Protein AF-A0A0B2XDM5-F1 (afdb_monomer)

Mean predicted aligned error: 20.86 Å

Nearest PDB structures (foldseek):
  6gaw-assembly1_BY  TM=1.652E-01  e=6.116E+00  Sus scrofa
  5x11-assembly3_D  TM=1.568E-01  e=9.645E+00  Bacillus spizizenii str. W23

Foldseek 3Di:
DDDPDPFDWDWDDDPPDDIDTDGPVRVVVVVCVCPDPQNDDDDDPDDDDDPDHHPCVVCDDPDDPVVVVVVVVVVVVVCCCDNPPNDDDDDDDDDDDDPDDPDVVVVVVVVVVVVVVVVVVVCVVVVLCVPQVDDPPDPDPPVSVQWDDDPPPRDIDGPDDPDDVVNVVVVVVVVVPDDD

Solvent-accessible surface area (backbone atoms only — not comparable to full-atom values): 11802 Å² total; per-residue (Å²): 136,81,78,79,77,81,75,55,64,52,70,55,83,55,94,94,54,82,71,51,72,45,40,56,67,56,51,52,50,48,49,55,51,55,68,26,76,39,58,42,77,82,92,70,90,74,97,74,83,81,84,60,77,33,54,62,51,75,62,48,76,101,55,66,59,69,62,50,51,50,53,49,54,51,49,55,51,46,44,60,67,72,32,99,82,36,75,81,77,89,71,93,79,89,74,93,69,80,90,70,83,84,64,68,76,67,54,50,61,62,50,50,53,54,51,52,53,52,51,51,52,51,50,53,51,54,51,49,45,74,75,64,76,65,80,86,84,63,96,46,76,63,64,64,70,55,43,53,77,47,88,88,73,84,50,79,44,56,82,86,63,96,63,55,71,70,60,57,53,57,50,53,65,62,58,75,74,70,86,129

Sequence (180 aa):
MKSPARVQLNTSKVQGTPALAISLSDLSALQVYLESDSIASEWVSGNWVNKKSGLSAALSGNVDVGKRFEMMALSMTSYLRSGPNSIPAAGTSFSSQPFVSARWPYLIGPGIIQSAALLFTMMAIAGNRKSRNVPLWKSSALAVLACHYDSQSGKIQAIGMTVDMKEMENTAEKSLAQLE

pLDDT: mean 70.66, std 15.76, range [36.09, 94.38]

Organism: Metarhizium robertsii (strain ARSEF 23 / ATCC MYA-3075) (NCBI:txid655844)

Secondary structure (DSSP, 8-state):
--PPP---EEEE--TTSPPEEEEHHHHHHHHHHHTSTTT-----SS-----S-SHHHHT-SS--HHHHHHHHHHHHHHHHHHSTT-------------S----GGGGHHHHHHHHHHHHHHHHHHHHHHHHH---TTS--HHHHHHEEE-TTTS-EEETT----HHHHHHHHHHHTT---

Radius of gyration: 47.77 Å; Cα contacts (8 Å, |Δi|>4): 74; chains: 1; bounding box: 104×39×117 Å

Structure (mmCIF, N/CA/C/O backbone):
data_AF-A0A0B2XDM5-F1
#
_entry.id   AF-A0A0B2XDM5-F1
#
loop_
_atom_site.group_PDB
_atom_site.id
_atom_site.type_symbol
_atom_site.label_atom_id
_atom_site.label_alt_id
_atom_site.label_comp_id
_atom_site.label_asym_id
_atom_site.label_entity_id
_atom_site.label_seq_id
_atom_site.pdbx_PDB_ins_code
_atom_site.Cartn_x
_atom_site.Cartn_y
_atom_site.Cartn_z
_atom_site.occupancy
_atom_site.B_iso_or_equiv
_atom_site.auth_seq_id
_atom_site.auth_comp_id
_atom_site.auth_asym_id
_atom_site.auth_atom_id
_atom_site.pdbx_PDB_model_num
ATOM 1 N N . MET A 1 1 ? -16.135 24.889 -32.952 1.00 36.94 1 MET A N 1
ATOM 2 C CA . MET A 1 1 ? -16.579 23.490 -32.763 1.00 36.94 1 MET A CA 1
ATOM 3 C C . MET A 1 1 ? -15.526 22.596 -33.419 1.00 36.94 1 MET A C 1
ATOM 5 O O . MET A 1 1 ? -15.441 22.570 -34.638 1.00 36.94 1 MET A O 1
ATOM 9 N N . LYS A 1 2 ? -14.592 22.033 -32.638 1.00 41.88 2 LYS A N 1
ATOM 10 C CA . LYS A 1 2 ? -13.413 21.310 -33.154 1.00 41.88 2 LYS A CA 1
ATOM 11 C C . LYS A 1 2 ? -13.836 19.868 -33.449 1.00 41.88 2 LYS A C 1
ATOM 13 O O . LYS A 1 2 ? -14.255 19.173 -32.530 1.00 41.88 2 LYS A O 1
ATOM 18 N N . SER A 1 3 ? -13.798 19.467 -34.720 1.00 36.09 3 SER A N 1
ATOM 19 C CA . SER A 1 3 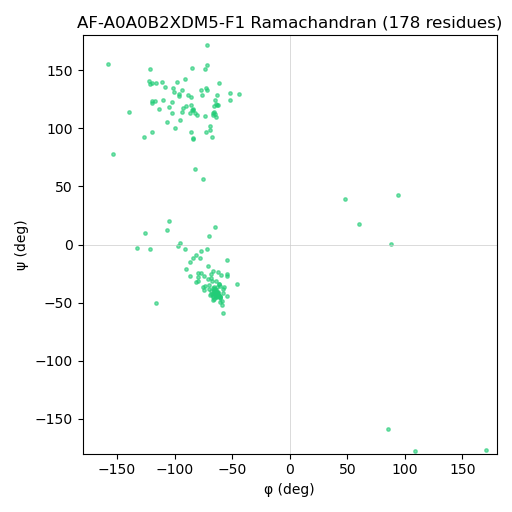? -14.106 18.097 -35.156 1.00 36.09 3 SER A CA 1
ATOM 20 C C . SER A 1 3 ? -13.274 17.091 -34.343 1.00 36.09 3 SER A C 1
ATOM 22 O O . SER A 1 3 ? -12.066 17.322 -34.204 1.00 36.09 3 SER A O 1
ATOM 24 N N . PRO A 1 4 ? -13.861 16.025 -33.763 1.00 47.97 4 PRO A N 1
ATOM 25 C CA . PRO A 1 4 ? -13.084 15.034 -33.035 1.00 47.97 4 PRO A CA 1
ATOM 26 C C . PRO A 1 4 ? -12.126 14.362 -34.019 1.00 47.97 4 PRO A C 1
ATOM 28 O O . PRO A 1 4 ? -12.547 13.790 -35.026 1.00 47.97 4 PRO A O 1
ATOM 31 N N . ALA A 1 5 ? -10.825 14.484 -33.747 1.00 54.34 5 ALA A N 1
ATOM 32 C CA . ALA A 1 5 ? -9.790 13.820 -34.521 1.00 54.34 5 ALA A CA 1
ATOM 33 C C . ALA A 1 5 ? -10.140 12.332 -34.617 1.00 54.34 5 ALA A C 1
ATOM 35 O O . ALA A 1 5 ? -10.392 11.672 -33.609 1.00 54.34 5 ALA A O 1
ATOM 36 N N . ARG A 1 6 ? -10.224 11.827 -35.847 1.00 54.12 6 ARG A N 1
ATOM 37 C CA . ARG A 1 6 ? -10.587 10.445 -36.146 1.00 54.12 6 ARG A CA 1
ATOM 38 C C . ARG A 1 6 ? -9.448 9.554 -35.642 1.00 54.12 6 ARG A C 1
ATOM 40 O O . ARG A 1 6 ? -8.456 9.373 -36.342 1.00 54.12 6 ARG A O 1
ATOM 47 N N . VAL A 1 7 ? -9.550 9.076 -34.402 1.00 60.47 7 VAL A N 1
ATOM 48 C CA . VAL A 1 7 ? -8.546 8.196 -33.796 1.00 60.47 7 VAL A CA 1
ATOM 49 C C . VAL A 1 7 ? -8.536 6.900 -34.600 1.00 60.47 7 VAL A C 1
ATOM 51 O O . VAL A 1 7 ? -9.507 6.145 -34.586 1.00 60.47 7 VAL A O 1
ATOM 54 N N . GLN A 1 8 ? -7.467 6.668 -35.360 1.00 61.53 8 GLN A N 1
ATOM 55 C CA . GLN A 1 8 ? -7.260 5.393 -36.035 1.00 61.53 8 GLN A CA 1
ATOM 56 C C . GLN A 1 8 ? -6.866 4.368 -34.971 1.00 61.53 8 GLN A C 1
ATOM 58 O O . GLN A 1 8 ? -5.803 4.474 -34.358 1.00 61.53 8 GLN A O 1
ATOM 63 N N . LEU A 1 9 ? -7.774 3.429 -34.711 1.00 66.75 9 LEU A N 1
ATOM 64 C CA . LEU A 1 9 ? -7.611 2.369 -33.725 1.00 66.75 9 LEU A CA 1
ATOM 65 C C . LEU A 1 9 ? -7.116 1.108 -34.430 1.00 66.75 9 LEU A C 1
ATOM 67 O O . LEU A 1 9 ? -7.738 0.653 -35.389 1.00 66.75 9 LEU A O 1
ATOM 71 N N . ASN A 1 10 ? -6.027 0.530 -33.934 1.00 62.56 10 ASN A N 1
ATOM 72 C CA . ASN A 1 10 ? -5.643 -0.833 -34.269 1.00 62.56 10 ASN A CA 1
ATOM 73 C C . ASN A 1 10 ? -6.299 -1.775 -33.250 1.00 62.56 10 ASN A C 1
ATOM 75 O O . ASN A 1 10 ? -6.069 -1.631 -32.048 1.00 62.56 10 ASN A O 1
ATOM 79 N N . THR A 1 11 ? -7.152 -2.689 -33.720 1.00 66.75 11 THR A N 1
ATOM 80 C CA . THR A 1 11 ? -7.906 -3.613 -32.861 1.00 66.75 11 THR A CA 1
ATOM 81 C C . THR A 1 11 ? -7.574 -5.056 -33.191 1.00 66.75 11 THR A C 1
ATOM 83 O O . THR A 1 11 ? -7.811 -5.491 -34.318 1.00 66.75 11 THR A O 1
ATOM 86 N N . SER A 1 12 ? -7.122 -5.828 -32.205 1.00 68.00 12 SER A N 1
ATOM 87 C CA . SER A 1 12 ? -7.051 -7.285 -32.322 1.00 68.00 12 SER A CA 1
ATOM 88 C C . SER A 1 12 ? -8.239 -7.921 -31.595 1.00 68.00 12 SER A C 1
ATOM 90 O O . SER A 1 12 ? -8.571 -7.568 -30.461 1.00 68.00 12 SER A O 1
ATOM 92 N N . LYS A 1 13 ? -8.928 -8.846 -32.272 1.00 65.94 13 LYS A N 1
ATOM 93 C CA . LYS A 1 13 ? -9.985 -9.668 -31.673 1.00 65.94 13 LYS A CA 1
ATOM 94 C C . LYS A 1 13 ? -9.527 -11.115 -31.652 1.00 65.94 13 LYS A C 1
ATOM 96 O O . LYS A 1 13 ? -9.346 -11.719 -32.704 1.00 65.94 13 LYS A O 1
ATOM 101 N N . VAL A 1 14 ? -9.386 -11.661 -30.452 1.00 74.25 14 VAL A N 1
ATOM 102 C CA . VAL A 1 14 ? -9.197 -13.092 -30.216 1.00 74.25 14 VAL A CA 1
ATOM 103 C C . VAL A 1 14 ? -10.410 -13.581 -29.424 1.00 74.25 14 VAL A C 1
ATOM 105 O O . VAL A 1 14 ? -10.927 -12.873 -28.561 1.00 74.25 14 VAL A O 1
ATOM 108 N N . GLN A 1 15 ? -10.932 -14.759 -29.768 1.00 65.31 15 GLN A N 1
ATOM 109 C CA . GLN A 1 15 ? -12.084 -15.330 -29.067 1.00 65.31 15 GLN A CA 1
ATOM 110 C C . GLN A 1 15 ? -11.715 -15.600 -27.601 1.00 65.31 15 GLN A C 1
ATOM 112 O O . GLN A 1 15 ? -10.702 -16.234 -27.322 1.00 65.31 15 GLN A O 1
ATOM 117 N N . GLY A 1 16 ? -12.534 -15.106 -26.668 1.00 68.75 16 GLY A N 1
ATOM 118 C CA . GLY A 1 16 ? -12.337 -15.305 -25.227 1.00 68.75 16 GLY A CA 1
ATOM 119 C C . GLY A 1 16 ? -11.453 -14.271 -24.517 1.00 68.75 16 GLY A C 1
ATOM 120 O O . GLY A 1 16 ? -11.285 -14.382 -23.306 1.00 68.75 16 GLY A O 1
ATOM 121 N N . THR A 1 17 ? -10.926 -13.251 -25.207 1.00 66.50 17 THR A N 1
ATOM 122 C CA . THR A 1 17 ? -10.166 -12.156 -24.576 1.00 66.50 17 THR A CA 1
ATOM 123 C C . THR A 1 17 ? -10.801 -10.786 -24.844 1.00 66.50 17 THR A C 1
ATOM 125 O O . THR A 1 17 ? -11.470 -10.595 -25.865 1.00 66.50 17 THR A O 1
ATOM 128 N N . PRO A 1 18 ? -10.642 -9.812 -23.926 1.00 65.94 18 PRO A N 1
ATOM 129 C CA . PRO A 1 18 ? -11.097 -8.448 -24.167 1.00 65.94 18 PRO A CA 1
ATOM 130 C C . PRO A 1 18 ? -10.373 -7.850 -25.379 1.00 65.94 18 PRO A C 1
ATOM 132 O O . PRO A 1 18 ? -9.169 -8.038 -25.555 1.00 65.94 18 PRO A O 1
ATOM 135 N N . ALA A 1 19 ? -11.118 -7.125 -26.218 1.00 66.19 19 ALA A N 1
ATOM 136 C CA . ALA A 1 19 ? -10.560 -6.472 -27.395 1.00 66.19 19 ALA A CA 1
ATOM 137 C C . ALA A 1 19 ? -9.547 -5.401 -26.969 1.00 66.19 19 ALA A C 1
ATOM 139 O O . ALA A 1 19 ? -9.893 -4.452 -26.265 1.00 66.19 19 ALA A O 1
ATOM 140 N N . LEU A 1 20 ? -8.303 -5.552 -27.418 1.00 68.62 20 LEU A N 1
ATOM 141 C CA . LEU A 1 20 ? -7.258 -4.552 -27.241 1.00 68.62 20 LEU A CA 1
ATOM 142 C C . LEU A 1 20 ? -7.359 -3.549 -28.389 1.00 68.62 20 LEU A C 1
ATOM 144 O O . LEU A 1 20 ? -7.260 -3.929 -29.557 1.00 68.62 20 LEU A O 1
ATOM 148 N N . ALA A 1 21 ? -7.577 -2.281 -28.048 1.00 72.88 21 ALA A N 1
ATOM 149 C CA . ALA A 1 21 ? -7.592 -1.169 -28.988 1.00 72.88 21 ALA A CA 1
ATOM 150 C C . ALA A 1 21 ? -6.491 -0.180 -28.597 1.00 72.88 21 ALA A C 1
ATOM 152 O O . ALA A 1 21 ? -6.494 0.331 -27.479 1.00 72.88 21 ALA A O 1
ATOM 153 N N . ILE A 1 22 ? -5.561 0.088 -29.510 1.00 81.00 22 ILE A N 1
ATOM 154 C CA . ILE A 1 22 ? -4.515 1.101 -29.332 1.00 81.00 22 ILE A CA 1
ATOM 155 C C . ILE A 1 22 ? -4.620 2.130 -30.453 1.00 81.00 22 ILE A C 1
ATOM 157 O O . ILE A 1 22 ? -4.879 1.773 -31.607 1.00 81.00 22 ILE A O 1
ATOM 161 N N . SER A 1 23 ? -4.463 3.413 -30.129 1.00 85.56 23 SER A N 1
ATOM 162 C CA . SER A 1 23 ? -4.415 4.444 -31.163 1.00 85.56 23 SER A CA 1
ATOM 163 C C . SER A 1 23 ? -3.079 4.389 -31.908 1.00 85.56 23 SER A C 1
ATOM 165 O O . SER A 1 23 ? -2.056 4.015 -31.337 1.00 85.56 23 SER A O 1
ATOM 167 N N . LEU A 1 24 ? -3.053 4.788 -33.181 1.00 83.06 24 LEU A N 1
ATOM 168 C CA . LEU A 1 24 ? -1.787 4.886 -33.921 1.00 83.06 24 LEU A CA 1
ATOM 169 C C . LEU A 1 24 ? -0.810 5.891 -33.299 1.00 83.06 24 LEU A C 1
ATOM 171 O O . LEU A 1 24 ? 0.396 5.659 -33.327 1.00 83.06 24 LEU A O 1
ATOM 175 N N . SER A 1 25 ? -1.313 6.979 -32.707 1.00 83.75 25 SER A N 1
ATOM 176 C CA . SER A 1 25 ? -0.479 7.931 -31.970 1.00 83.75 25 SER A CA 1
ATOM 177 C C . SER A 1 25 ? 0.165 7.280 -30.750 1.00 83.75 25 SER A C 1
ATOM 179 O O . SER A 1 25 ? 1.371 7.419 -30.565 1.00 83.75 25 SER A O 1
ATOM 181 N N . ASP A 1 26 ? -0.594 6.503 -29.975 1.00 85.50 26 ASP A N 1
ATOM 182 C CA . ASP A 1 26 ? -0.053 5.790 -28.813 1.00 85.50 26 ASP A CA 1
ATOM 183 C C . ASP A 1 26 ? 0.930 4.703 -29.244 1.00 85.50 26 ASP A C 1
ATOM 185 O O . ASP A 1 26 ? 1.955 4.518 -28.600 1.00 85.50 26 ASP A O 1
ATOM 189 N N . LEU A 1 27 ? 0.664 4.020 -30.360 1.00 88.00 27 LEU A N 1
ATOM 190 C CA . LEU A 1 27 ? 1.572 3.021 -30.918 1.00 88.00 27 LEU A CA 1
ATOM 191 C C . LEU A 1 27 ? 2.901 3.651 -31.362 1.00 88.00 27 LEU A C 1
ATOM 193 O O . LEU A 1 27 ? 3.962 3.108 -31.068 1.00 88.00 27 LEU A O 1
ATOM 197 N N . SER A 1 28 ? 2.855 4.824 -32.000 1.00 87.62 28 SER A N 1
ATOM 198 C CA . SER A 1 28 ? 4.063 5.576 -32.361 1.00 87.62 28 SER A CA 1
ATOM 199 C C . SER A 1 28 ? 4.823 6.084 -31.130 1.00 87.62 28 SER A C 1
ATOM 201 O O . SER A 1 28 ? 6.047 5.991 -31.077 1.00 87.62 28 SER A O 1
ATOM 203 N N . ALA A 1 29 ? 4.112 6.553 -30.101 1.00 89.62 29 ALA A N 1
ATOM 204 C CA . ALA A 1 29 ? 4.719 6.989 -28.848 1.00 89.62 29 ALA A CA 1
ATOM 205 C C . ALA A 1 29 ? 5.365 5.817 -28.098 1.00 89.62 29 ALA A C 1
ATOM 207 O O . ALA A 1 29 ? 6.458 5.959 -27.553 1.00 89.62 29 ALA A O 1
ATOM 208 N N . LEU A 1 30 ? 4.719 4.648 -28.111 1.00 89.38 30 LEU A N 1
ATOM 209 C CA . LEU A 1 30 ? 5.259 3.416 -27.551 1.00 89.38 30 LEU A CA 1
ATOM 210 C C . LEU A 1 30 ? 6.543 3.008 -28.274 1.00 89.38 30 LEU A C 1
ATOM 212 O O . LEU A 1 30 ? 7.517 2.666 -27.612 1.00 89.38 30 LEU A O 1
ATOM 216 N N . GLN A 1 31 ? 6.568 3.082 -29.606 1.00 90.62 31 GLN A N 1
ATOM 217 C CA . GLN A 1 31 ? 7.775 2.802 -30.379 1.00 90.62 31 GLN A CA 1
ATOM 218 C C . GLN A 1 31 ? 8.922 3.739 -29.979 1.00 90.62 31 GLN A C 1
ATOM 220 O O . GLN A 1 31 ? 9.987 3.262 -29.600 1.00 90.62 31 GLN A O 1
ATOM 225 N N . VAL A 1 32 ? 8.685 5.056 -29.970 1.00 91.62 32 VAL A N 1
ATOM 226 C CA . VAL A 1 32 ? 9.691 6.052 -29.557 1.00 91.62 32 VAL A CA 1
ATOM 227 C C . VAL A 1 32 ? 10.180 5.799 -28.128 1.00 91.62 32 VAL A C 1
ATOM 229 O O . VAL A 1 32 ? 11.363 5.950 -27.835 1.00 91.62 32 VAL A O 1
ATOM 232 N N . TYR A 1 33 ? 9.286 5.395 -27.226 1.00 88.50 33 TYR A N 1
ATOM 233 C CA . TYR A 1 33 ? 9.649 5.062 -25.854 1.00 88.50 33 TYR A CA 1
ATOM 234 C C . TYR A 1 33 ? 10.529 3.807 -25.768 1.00 88.50 33 TYR A C 1
ATOM 236 O O . TYR A 1 33 ? 11.543 3.823 -25.069 1.00 88.50 33 TYR A O 1
ATOM 244 N N . LEU A 1 34 ? 10.180 2.739 -26.490 1.00 88.81 34 LEU A N 1
ATOM 245 C CA . LEU A 1 34 ? 10.941 1.486 -26.505 1.00 88.81 34 LEU A CA 1
ATOM 246 C C . LEU A 1 34 ? 12.317 1.639 -27.167 1.00 88.81 34 LEU A C 1
ATOM 248 O O . LEU A 1 34 ? 13.263 0.978 -26.749 1.00 88.81 34 LEU A O 1
ATOM 252 N N . GLU A 1 35 ? 12.438 2.527 -28.153 1.00 88.94 35 GLU A N 1
ATOM 253 C CA . GLU A 1 35 ? 13.707 2.867 -28.812 1.00 88.94 35 GLU A CA 1
ATOM 254 C C . GLU A 1 35 ? 14.551 3.876 -28.015 1.00 88.94 35 GLU A C 1
ATOM 256 O O . GLU A 1 35 ? 15.707 4.122 -28.353 1.00 88.94 35 GLU A O 1
ATOM 261 N N . SER A 1 36 ? 14.005 4.472 -26.953 1.00 86.25 36 SER A N 1
ATOM 262 C CA . SER A 1 36 ? 14.727 5.469 -26.163 1.00 86.25 36 SER A CA 1
ATOM 263 C C . SER A 1 36 ? 15.851 4.858 -25.321 1.00 86.25 36 SER A C 1
ATOM 265 O O . SER A 1 36 ? 15.739 3.730 -24.835 1.00 86.25 36 SER A O 1
ATOM 267 N N . ASP A 1 37 ? 16.858 5.680 -25.004 1.00 80.25 37 ASP A N 1
ATOM 268 C CA . ASP A 1 37 ? 17.957 5.369 -24.068 1.00 80.25 37 ASP A CA 1
ATOM 269 C C . ASP A 1 37 ? 17.488 4.912 -22.669 1.00 80.25 37 ASP A C 1
ATOM 271 O O . ASP A 1 37 ? 18.289 4.458 -21.851 1.00 80.25 37 ASP A O 1
ATOM 275 N N . SER A 1 38 ? 16.202 5.093 -22.341 1.00 78.81 38 SER A N 1
ATOM 276 C CA . SER A 1 38 ? 15.640 4.650 -21.066 1.00 78.81 38 SER A CA 1
ATOM 277 C C . SER A 1 38 ? 15.314 3.153 -21.041 1.00 78.81 38 SER A C 1
ATOM 279 O O . SER A 1 38 ? 15.299 2.569 -19.957 1.00 78.81 38 SER A O 1
ATOM 281 N N . ILE A 1 39 ? 15.081 2.534 -22.205 1.00 83.12 39 ILE A N 1
ATOM 282 C CA . ILE A 1 39 ? 14.739 1.112 -22.364 1.00 83.12 39 ILE A CA 1
ATOM 283 C C . ILE A 1 39 ? 15.822 0.375 -23.150 1.00 83.12 39 ILE A C 1
ATOM 285 O O . ILE A 1 39 ? 16.297 -0.666 -22.694 1.00 83.12 39 ILE A O 1
ATOM 289 N N . ALA A 1 40 ? 16.222 0.906 -24.307 1.00 82.00 40 ALA A N 1
ATOM 290 C CA . ALA A 1 40 ? 17.264 0.321 -25.133 1.00 82.00 40 ALA A CA 1
ATOM 291 C C . ALA A 1 40 ? 18.644 0.610 -24.527 1.00 82.00 40 ALA A C 1
ATOM 293 O O . ALA A 1 40 ? 18.982 1.752 -24.216 1.00 82.00 40 ALA A O 1
ATOM 294 N N . SER A 1 41 ? 19.450 -0.438 -24.357 1.00 76.44 41 SER A N 1
ATOM 295 C CA . SER A 1 41 ? 20.817 -0.336 -23.847 1.00 76.44 41 SER A CA 1
ATOM 296 C C . SER A 1 41 ? 21.816 -0.855 -24.868 1.00 76.44 41 SER A C 1
ATOM 298 O O . SER A 1 41 ? 21.602 -1.916 -25.454 1.00 76.44 41 SER A O 1
ATOM 300 N N . GLU A 1 42 ? 22.937 -0.159 -25.012 1.00 77.00 42 GLU A N 1
ATOM 301 C CA . GLU A 1 42 ? 24.062 -0.604 -25.830 1.00 77.00 42 GLU A CA 1
ATOM 302 C C . GLU A 1 42 ? 25.133 -1.277 -24.963 1.00 77.00 42 GLU A C 1
ATOM 304 O O . GLU A 1 42 ? 25.443 -0.824 -23.856 1.00 77.00 42 GLU A O 1
ATOM 309 N N . TRP A 1 43 ? 25.713 -2.363 -25.476 1.00 72.12 43 TRP A N 1
ATOM 310 C CA . TRP A 1 43 ? 26.869 -3.008 -24.861 1.00 72.12 43 TRP A CA 1
ATOM 311 C C . TRP A 1 43 ? 28.142 -2.279 -25.280 1.00 72.12 43 TRP A C 1
ATOM 313 O O . TRP A 1 43 ? 28.537 -2.323 -26.442 1.00 72.12 43 TRP A O 1
ATOM 323 N N . VAL A 1 44 ? 28.808 -1.639 -24.322 1.00 75.44 44 VAL A N 1
ATOM 324 C CA . VAL A 1 44 ? 30.070 -0.927 -24.549 1.00 75.44 44 VAL A CA 1
ATOM 325 C C . VAL A 1 44 ? 31.213 -1.707 -23.901 1.00 75.44 44 VAL A C 1
ATOM 327 O O . VAL A 1 44 ? 31.095 -2.166 -22.766 1.00 75.44 44 VAL A O 1
ATOM 330 N N . SER A 1 45 ? 32.328 -1.861 -24.618 1.00 79.56 45 SER A N 1
ATOM 331 C CA . SER A 1 45 ? 33.542 -2.485 -24.079 1.00 79.56 45 SER A CA 1
ATOM 332 C C . SER A 1 45 ? 34.299 -1.518 -23.158 1.00 79.56 45 SER A C 1
ATOM 334 O O . SER A 1 45 ? 34.546 -0.371 -23.530 1.00 79.56 45 SER A O 1
ATOM 336 N N . GLY A 1 46 ? 34.708 -1.989 -21.976 1.00 77.19 46 GLY A N 1
ATOM 337 C CA . GLY A 1 46 ? 35.501 -1.231 -20.999 1.00 77.19 46 GLY A CA 1
ATOM 338 C C . GLY A 1 46 ? 34.726 -0.812 -19.743 1.00 77.19 46 GLY A C 1
ATOM 339 O O . GLY A 1 46 ? 33.565 -1.165 -19.555 1.00 77.19 46 GLY A O 1
ATOM 340 N N . ASN A 1 47 ? 35.383 -0.070 -18.844 1.00 73.00 47 ASN A N 1
ATOM 341 C CA . ASN A 1 47 ? 34.750 0.450 -17.627 1.00 73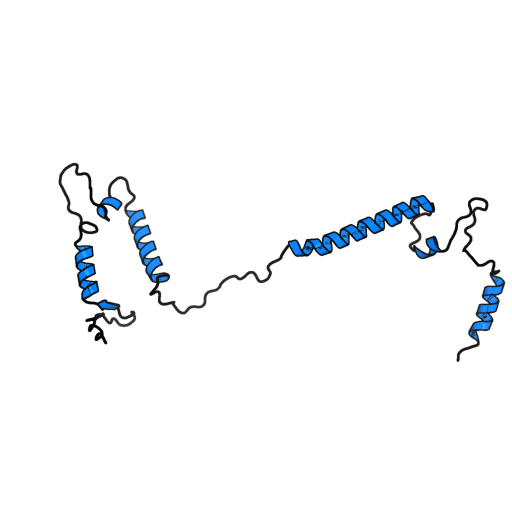.00 47 ASN A CA 1
ATOM 342 C C . ASN A 1 47 ? 34.023 1.767 -17.933 1.00 73.00 47 ASN A C 1
ATOM 344 O O . ASN A 1 47 ? 34.624 2.842 -17.887 1.00 73.00 47 ASN A O 1
ATOM 348 N N . TRP A 1 48 ? 32.740 1.674 -18.276 1.00 72.62 48 TRP A N 1
ATOM 349 C CA . TRP A 1 48 ? 31.906 2.825 -18.604 1.00 72.62 48 TRP A CA 1
ATOM 350 C C . TRP A 1 48 ? 30.862 3.083 -17.516 1.00 72.62 48 TRP A C 1
ATOM 352 O O . TRP A 1 48 ? 30.058 2.214 -17.184 1.00 72.62 48 TRP A O 1
ATOM 362 N N . VAL A 1 49 ? 30.840 4.301 -16.969 1.00 72.12 49 VAL A N 1
ATOM 363 C CA . VAL A 1 49 ? 29.825 4.705 -15.987 1.00 72.12 49 VAL A CA 1
ATOM 364 C C . VAL A 1 49 ? 28.578 5.171 -16.731 1.00 72.12 49 VAL A C 1
ATOM 366 O O . VAL A 1 49 ? 28.615 6.172 -17.451 1.00 72.12 49 VAL A O 1
ATOM 369 N N . ASN A 1 50 ? 27.460 4.465 -16.548 1.00 70.69 50 ASN A N 1
ATOM 370 C CA . ASN A 1 50 ? 26.186 4.857 -17.143 1.00 70.69 50 ASN A CA 1
ATOM 371 C C . ASN A 1 50 ? 25.699 6.183 -16.525 1.00 70.69 50 ASN A C 1
ATOM 373 O O . ASN A 1 50 ? 25.359 6.240 -15.346 1.00 70.69 50 ASN A O 1
ATOM 377 N N . LYS A 1 51 ? 25.689 7.258 -17.324 1.00 73.38 51 LYS A N 1
ATOM 378 C CA . LYS A 1 51 ? 25.206 8.594 -16.921 1.00 73.38 51 LYS A CA 1
ATOM 379 C C . LYS A 1 51 ? 23.719 8.815 -17.221 1.00 73.38 51 LYS A C 1
ATOM 381 O O . LYS A 1 51 ? 23.195 9.886 -16.921 1.00 73.38 51 LYS A O 1
ATOM 386 N N . LYS A 1 52 ? 23.056 7.855 -17.866 1.00 70.69 52 LYS A N 1
ATOM 387 C CA . LYS A 1 52 ? 21.651 7.944 -18.267 1.00 70.69 52 LYS A CA 1
ATOM 388 C C . LYS A 1 52 ? 20.768 7.384 -17.156 1.00 70.69 52 LYS A C 1
ATOM 390 O O . LYS A 1 52 ? 21.114 6.406 -16.500 1.00 70.69 52 LYS A O 1
ATOM 395 N N . SER A 1 53 ? 19.618 8.010 -16.945 1.00 70.94 53 SER A N 1
ATOM 396 C CA . SER A 1 53 ? 18.552 7.477 -16.102 1.00 70.94 53 SER A CA 1
ATOM 397 C C . SER A 1 53 ? 17.672 6.550 -16.945 1.00 70.94 53 SER A C 1
ATOM 399 O O . SER A 1 53 ? 17.211 6.931 -18.017 1.00 70.94 53 SER A O 1
ATOM 401 N N . GLY A 1 54 ? 17.453 5.316 -16.490 1.00 77.75 54 GLY A N 1
ATOM 402 C CA . GLY A 1 54 ? 16.690 4.329 -17.257 1.00 77.75 54 GLY A CA 1
ATOM 403 C C . GLY A 1 54 ? 16.755 2.922 -16.675 1.00 77.75 54 GLY A C 1
ATOM 404 O O . GLY A 1 54 ? 17.377 2.694 -15.634 1.00 77.75 54 GLY A O 1
ATOM 405 N N . LEU A 1 55 ? 16.131 1.970 -17.370 1.00 79.31 55 LEU A N 1
ATOM 406 C CA . LEU A 1 55 ? 16.120 0.550 -17.029 1.00 79.31 55 LEU A CA 1
ATOM 407 C C . LEU A 1 55 ? 17.544 0.008 -16.873 1.00 79.31 55 LEU A C 1
ATOM 409 O O . LEU A 1 55 ? 17.844 -0.649 -15.882 1.00 79.31 55 LEU A O 1
ATOM 413 N N . SER A 1 56 ? 18.452 0.364 -17.783 1.00 76.50 56 SER A N 1
ATOM 414 C CA . SER A 1 56 ? 19.856 -0.056 -17.717 1.00 76.50 56 SER A CA 1
ATOM 415 C C . SER A 1 56 ? 20.571 0.429 -16.452 1.00 76.50 56 SER A C 1
ATOM 417 O O . SER A 1 56 ? 21.403 -0.285 -15.908 1.00 76.50 56 SER A O 1
ATOM 419 N N . ALA A 1 57 ? 20.254 1.632 -15.961 1.00 77.12 57 ALA A N 1
ATOM 420 C CA . ALA A 1 57 ? 20.821 2.155 -14.718 1.00 77.12 57 ALA A CA 1
ATOM 421 C C . ALA A 1 57 ? 20.200 1.483 -13.486 1.00 77.12 57 ALA A C 1
ATOM 423 O O . ALA A 1 57 ? 20.905 1.196 -12.524 1.00 77.12 57 ALA A O 1
ATOM 424 N N . ALA A 1 58 ? 18.900 1.176 -13.535 1.00 78.69 58 ALA A N 1
ATOM 425 C CA . ALA A 1 58 ? 18.199 0.451 -12.475 1.00 78.69 58 ALA A CA 1
ATOM 426 C C . ALA A 1 58 ? 18.647 -1.018 -12.342 1.00 78.69 58 ALA A C 1
ATOM 428 O O . ALA A 1 58 ? 18.515 -1.603 -11.266 1.00 78.69 58 ALA A O 1
ATOM 429 N N . LEU A 1 59 ? 19.164 -1.600 -13.428 1.00 78.19 59 LEU A N 1
ATOM 430 C CA . LEU A 1 59 ? 19.702 -2.961 -13.492 1.00 78.19 59 LEU A CA 1
ATOM 431 C C . LEU A 1 59 ? 21.235 -3.022 -13.344 1.00 78.19 59 LEU A C 1
ATOM 433 O O . LEU A 1 59 ? 21.799 -4.112 -13.356 1.00 78.19 59 LEU A O 1
ATOM 437 N N . SER A 1 60 ? 21.914 -1.878 -13.211 1.00 74.88 60 SER A N 1
ATOM 438 C CA . SER A 1 60 ? 23.374 -1.811 -13.092 1.00 74.88 60 SER A CA 1
ATOM 439 C C . SER A 1 60 ? 23.853 -2.008 -11.647 1.00 74.88 60 SER A C 1
ATOM 441 O O . SER A 1 60 ? 23.167 -1.652 -10.687 1.00 74.88 60 SER A O 1
ATOM 443 N N . GLY A 1 61 ? 25.073 -2.527 -11.490 1.00 76.50 61 GLY A N 1
ATOM 444 C CA . GLY A 1 61 ? 25.733 -2.730 -10.198 1.00 76.50 61 GLY A CA 1
ATOM 445 C C . GLY A 1 61 ? 25.360 -4.046 -9.510 1.00 76.50 61 GLY A C 1
ATOM 446 O O . GLY A 1 61 ? 24.926 -5.002 -10.146 1.00 76.50 61 GLY A O 1
ATOM 447 N N . ASN A 1 62 ? 25.557 -4.112 -8.191 1.00 80.19 62 ASN A N 1
ATOM 448 C CA . ASN A 1 62 ? 25.246 -5.297 -7.386 1.00 80.19 62 ASN A CA 1
ATOM 449 C C . ASN A 1 62 ? 23.754 -5.341 -7.016 1.00 80.19 62 ASN A C 1
ATOM 451 O O . ASN A 1 62 ? 23.382 -5.175 -5.852 1.00 80.19 62 ASN A O 1
ATOM 455 N N . VAL A 1 63 ? 22.891 -5.482 -8.021 1.00 80.62 63 VAL A N 1
ATOM 456 C CA . VAL A 1 63 ? 21.439 -5.556 -7.837 1.00 80.62 63 VAL A CA 1
ATOM 457 C C . VAL A 1 63 ? 20.922 -6.953 -8.148 1.00 80.62 63 VAL A C 1
ATOM 459 O O . VAL A 1 63 ? 21.337 -7.596 -9.108 1.00 80.62 63 VAL A O 1
ATOM 462 N N . ASP A 1 64 ? 19.971 -7.414 -7.338 1.00 88.44 64 ASP A N 1
ATOM 463 C CA . ASP A 1 64 ? 19.225 -8.635 -7.621 1.00 88.44 64 ASP A CA 1
ATOM 464 C C . ASP A 1 64 ? 18.245 -8.368 -8.769 1.00 88.44 64 ASP A C 1
ATOM 466 O O . ASP A 1 64 ? 17.159 -7.805 -8.585 1.00 88.44 64 ASP A O 1
ATOM 470 N N . VAL A 1 65 ? 18.678 -8.737 -9.972 1.00 87.31 65 VAL A N 1
ATOM 471 C CA . VAL A 1 65 ? 17.917 -8.576 -11.211 1.00 87.31 65 VAL A CA 1
ATOM 472 C C . VAL A 1 65 ? 16.575 -9.307 -11.120 1.00 87.31 65 VAL A C 1
ATOM 474 O O . VAL A 1 65 ? 15.549 -8.741 -11.496 1.00 87.31 65 VAL A O 1
ATOM 477 N N . GLY A 1 66 ? 16.550 -10.516 -10.548 1.00 89.38 66 GLY A N 1
ATOM 478 C CA . GLY A 1 66 ? 15.334 -11.318 -10.403 1.00 89.38 66 GLY A CA 1
ATOM 479 C C . GLY A 1 66 ? 14.280 -10.601 -9.564 1.00 89.38 66 GLY A C 1
ATOM 480 O O . GLY A 1 66 ? 13.152 -10.397 -10.016 1.00 89.38 66 GLY A O 1
ATOM 481 N N . LYS A 1 67 ? 14.677 -10.098 -8.391 1.00 89.75 67 LYS A N 1
ATOM 482 C CA . LYS A 1 67 ? 13.790 -9.324 -7.511 1.00 89.75 67 LYS A CA 1
ATOM 483 C C . LYS A 1 67 ? 13.277 -8.038 -8.168 1.00 89.75 67 LYS A C 1
ATOM 485 O O . LYS A 1 67 ? 12.154 -7.607 -7.905 1.00 89.75 67 LYS A O 1
ATOM 490 N N . ARG A 1 68 ? 14.077 -7.389 -9.021 1.00 87.56 68 ARG A N 1
ATOM 491 C CA . ARG A 1 68 ? 13.652 -6.174 -9.743 1.00 87.56 68 ARG A CA 1
ATOM 492 C C . ARG A 1 68 ? 12.582 -6.477 -10.784 1.00 87.56 68 ARG A C 1
ATOM 494 O O . ARG A 1 68 ? 11.594 -5.745 -10.846 1.00 87.56 68 ARG A O 1
ATOM 501 N N . PHE A 1 69 ? 12.743 -7.557 -11.543 1.00 90.06 69 PHE A N 1
ATOM 502 C CA . PHE A 1 69 ? 11.720 -8.007 -12.487 1.00 90.06 69 PHE A CA 1
ATOM 503 C C . PHE A 1 69 ? 10.443 -8.468 -11.779 1.00 90.06 69 PHE A C 1
ATOM 505 O O . PHE A 1 69 ? 9.355 -8.132 -12.238 1.00 90.06 69 PHE A O 1
ATOM 512 N N . GLU A 1 70 ? 10.550 -9.142 -10.632 1.00 94.19 70 GLU A N 1
ATOM 513 C CA . GLU A 1 70 ? 9.386 -9.503 -9.813 1.00 94.19 70 GLU A CA 1
ATOM 514 C C . GLU A 1 70 ? 8.595 -8.257 -9.386 1.00 94.19 70 GLU A C 1
ATOM 516 O O . GLU A 1 70 ? 7.385 -8.173 -9.598 1.00 94.19 70 GLU A O 1
ATOM 521 N N . MET A 1 71 ? 9.283 -7.240 -8.860 1.00 90.81 71 MET A N 1
ATOM 522 C CA . MET A 1 71 ? 8.660 -5.976 -8.453 1.00 90.81 71 MET A CA 1
ATOM 523 C C . MET A 1 71 ? 8.034 -5.221 -9.634 1.00 90.81 71 MET A C 1
ATOM 525 O O . MET A 1 71 ? 6.976 -4.609 -9.481 1.00 90.81 71 MET A O 1
ATOM 529 N N . MET A 1 72 ? 8.657 -5.274 -10.815 1.00 90.31 72 MET A N 1
ATOM 530 C CA . MET A 1 72 ? 8.101 -4.706 -12.046 1.00 90.31 72 MET A CA 1
ATOM 531 C C . MET A 1 72 ? 6.826 -5.442 -12.479 1.00 90.31 72 MET A C 1
ATOM 533 O O . MET A 1 72 ? 5.811 -4.809 -12.759 1.00 90.31 72 MET A O 1
ATOM 537 N N . ALA A 1 73 ? 6.836 -6.775 -12.480 1.00 93.81 73 ALA A N 1
ATOM 538 C CA . ALA A 1 73 ? 5.663 -7.571 -12.823 1.00 93.81 73 ALA A CA 1
ATOM 539 C C . ALA A 1 73 ? 4.510 -7.340 -11.828 1.00 93.81 73 ALA A C 1
ATOM 541 O O . ALA A 1 73 ? 3.351 -7.190 -12.230 1.00 93.81 73 ALA A O 1
ATOM 542 N N . LEU A 1 74 ? 4.824 -7.247 -10.531 1.00 94.38 74 LEU A N 1
ATOM 543 C CA . LEU A 1 74 ? 3.862 -6.927 -9.476 1.00 94.38 74 LEU A CA 1
ATOM 544 C C . LEU A 1 74 ? 3.258 -5.532 -9.654 1.00 94.38 74 LEU A C 1
ATOM 546 O O . LEU A 1 74 ? 2.044 -5.376 -9.505 1.00 94.38 74 LEU A O 1
ATOM 550 N N . SER A 1 75 ? 4.067 -4.525 -9.992 1.00 90.69 75 SER A N 1
ATOM 551 C CA . SER A 1 75 ? 3.577 -3.159 -10.195 1.00 90.69 75 SER A CA 1
ATOM 552 C C . SER A 1 75 ? 2.691 -3.054 -11.438 1.00 90.69 75 SER A C 1
ATOM 554 O O . SER A 1 75 ? 1.606 -2.482 -11.350 1.00 90.69 75 SER A O 1
ATOM 556 N N . MET A 1 76 ? 3.070 -3.691 -12.552 1.00 88.81 76 MET A N 1
ATOM 557 C CA . MET A 1 76 ? 2.243 -3.774 -13.763 1.00 88.81 76 MET A CA 1
ATOM 558 C C . MET A 1 76 ? 0.912 -4.484 -13.493 1.00 88.81 76 MET A C 1
ATOM 560 O O . MET A 1 76 ? -0.149 -3.989 -13.872 1.00 88.81 76 MET A O 1
ATOM 564 N N . THR A 1 77 ? 0.947 -5.614 -12.783 1.00 89.50 77 THR A N 1
ATOM 565 C CA . THR A 1 77 ? -0.263 -6.367 -12.420 1.00 89.50 77 THR A CA 1
ATOM 566 C C . THR A 1 77 ? -1.170 -5.548 -11.507 1.00 89.50 77 THR A C 1
ATOM 568 O O . THR A 1 77 ? -2.387 -5.526 -11.690 1.00 89.50 77 THR A O 1
ATOM 571 N N . SER A 1 78 ? -0.584 -4.845 -10.537 1.00 89.56 78 SER A N 1
ATOM 572 C CA . SER A 1 78 ? -1.327 -3.976 -9.624 1.00 89.56 78 SER A CA 1
ATOM 573 C C . SER A 1 78 ? -1.954 -2.802 -10.372 1.00 89.56 78 SER A C 1
ATOM 575 O O . SER A 1 78 ? -3.128 -2.515 -10.165 1.00 89.56 78 SER A O 1
ATOM 577 N N . TYR A 1 79 ? -1.227 -2.185 -11.307 1.00 87.25 79 TYR A N 1
ATOM 578 C CA . TYR A 1 79 ? -1.748 -1.101 -12.137 1.00 87.25 79 TYR A CA 1
ATOM 579 C C . TYR A 1 79 ? -2.927 -1.548 -13.008 1.00 87.25 79 TYR A C 1
ATOM 581 O O . TYR A 1 79 ? -3.929 -0.846 -13.083 1.00 87.25 79 TYR A O 1
ATOM 589 N N . LEU A 1 80 ? -2.865 -2.735 -13.617 1.00 84.06 80 LEU A N 1
ATOM 590 C CA . LEU A 1 80 ? -4.005 -3.277 -14.365 1.00 84.06 80 LEU A CA 1
ATOM 591 C C . LEU A 1 80 ? -5.203 -3.583 -13.453 1.00 84.06 80 LEU A C 1
ATOM 593 O O . LEU A 1 80 ? -6.349 -3.375 -13.847 1.00 84.06 80 LEU A O 1
ATOM 597 N N . ARG A 1 81 ? -4.947 -4.052 -12.226 1.00 82.06 81 ARG A N 1
ATOM 598 C CA . ARG A 1 81 ? -5.989 -4.430 -11.263 1.00 82.06 81 ARG A CA 1
ATOM 599 C C . ARG A 1 81 ? -6.697 -3.236 -10.624 1.00 82.06 81 ARG A C 1
ATOM 601 O O . ARG A 1 81 ? -7.897 -3.322 -10.396 1.00 82.06 81 ARG A O 1
ATOM 608 N N . SER A 1 82 ? -5.975 -2.166 -10.296 1.00 84.81 82 SER A N 1
ATOM 609 C CA . SER A 1 82 ? -6.500 -1.025 -9.526 1.00 84.81 82 SER A CA 1
ATOM 610 C C . SER A 1 82 ? -6.313 0.331 -10.209 1.00 84.81 82 SER A C 1
ATOM 612 O O . SER A 1 82 ? -6.480 1.370 -9.575 1.00 84.81 82 SER A O 1
ATOM 614 N N . GLY A 1 83 ? -5.906 0.346 -11.477 1.00 80.44 83 GLY A N 1
ATOM 615 C CA . GLY A 1 83 ? -5.686 1.568 -12.240 1.00 80.44 83 GLY A CA 1
ATOM 616 C C . GLY A 1 83 ? -6.981 2.298 -12.613 1.00 80.44 83 GLY A C 1
ATOM 617 O O . GLY A 1 83 ? -8.080 1.761 -12.455 1.00 80.44 83 GLY A O 1
ATOM 618 N N . PRO A 1 84 ? -6.870 3.515 -13.168 1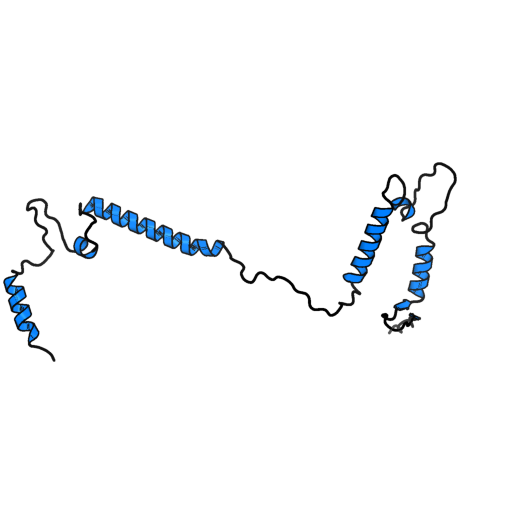.00 75.25 84 PRO A N 1
ATOM 619 C CA . PRO A 1 84 ? -8.019 4.340 -13.557 1.00 75.25 84 PRO A CA 1
ATOM 620 C C . PRO A 1 84 ? -8.902 3.698 -14.641 1.00 75.25 84 PRO A C 1
ATOM 622 O O . PRO A 1 84 ? -10.086 4.002 -14.717 1.00 75.25 84 PRO A O 1
ATOM 625 N N . ASN A 1 85 ? -8.340 2.780 -15.435 1.00 69.12 85 ASN A N 1
ATOM 626 C CA . ASN A 1 85 ? -9.052 1.989 -16.445 1.00 69.12 85 ASN A CA 1
ATOM 627 C C . ASN A 1 85 ? -9.280 0.534 -15.996 1.00 69.12 85 ASN A C 1
ATOM 629 O O . ASN A 1 85 ? -9.440 -0.352 -16.836 1.00 69.12 85 ASN A O 1
ATOM 633 N N . SER A 1 86 ? -9.224 0.254 -14.689 1.00 72.56 86 SER A N 1
ATOM 634 C CA . SER A 1 86 ? -9.488 -1.092 -14.181 1.00 72.56 86 SER A CA 1
ATOM 635 C C . SER A 1 86 ? -10.941 -1.471 -14.459 1.00 72.56 86 SER A C 1
ATOM 637 O O . SER A 1 86 ? -11.877 -0.764 -14.087 1.00 72.56 86 SER A O 1
ATOM 639 N N . ILE A 1 87 ? -11.132 -2.593 -15.150 1.00 66.62 87 ILE A N 1
ATOM 640 C CA . ILE A 1 87 ? -12.455 -3.183 -15.330 1.00 66.62 87 ILE A CA 1
ATOM 641 C C . ILE A 1 87 ? -12.684 -4.073 -14.109 1.00 66.62 87 ILE A C 1
ATOM 643 O O . ILE A 1 87 ? -11.959 -5.062 -13.950 1.00 66.62 87 ILE A O 1
ATOM 647 N N . PRO A 1 88 ? -13.641 -3.744 -13.224 1.00 68.19 88 PRO A N 1
ATOM 648 C CA . PRO A 1 88 ? -13.916 -4.579 -12.071 1.00 68.19 88 PRO A CA 1
ATOM 649 C C . PRO A 1 88 ? -14.391 -5.945 -12.563 1.00 68.19 88 PRO A C 1
ATOM 651 O O . PRO A 1 88 ? -15.394 -6.060 -13.270 1.00 68.19 88 PRO A O 1
ATOM 654 N N . ALA A 1 89 ? -13.658 -6.993 -12.194 1.00 66.44 89 ALA A N 1
ATOM 655 C CA . ALA A 1 89 ? -14.138 -8.349 -12.376 1.00 66.44 89 ALA A CA 1
ATOM 656 C C . ALA A 1 89 ? -15.359 -8.539 -11.466 1.00 66.44 89 ALA A C 1
ATOM 658 O O . ALA A 1 89 ? -15.260 -8.385 -10.247 1.00 66.44 89 ALA A O 1
ATOM 659 N N . ALA A 1 90 ? -16.517 -8.841 -12.055 1.00 67.31 90 ALA A N 1
ATOM 660 C CA . ALA A 1 90 ? -17.716 -9.147 -11.290 1.00 67.31 90 ALA A CA 1
ATOM 661 C C . ALA A 1 90 ? -17.504 -10.469 -10.539 1.00 67.31 90 ALA A C 1
ATOM 663 O O . ALA A 1 90 ? -17.376 -11.530 -11.148 1.00 67.31 90 ALA A O 1
ATOM 664 N N . GLY A 1 91 ? -17.443 -10.395 -9.212 1.00 71.69 91 GLY A N 1
ATOM 665 C CA . GLY A 1 91 ? -17.268 -11.545 -8.336 1.00 71.69 91 GLY A CA 1
ATOM 666 C C . GLY A 1 91 ? -17.772 -11.239 -6.931 1.00 71.69 91 GLY A C 1
ATOM 667 O O . GLY A 1 91 ? -17.850 -10.082 -6.520 1.00 71.69 91 GLY A O 1
ATOM 668 N N . THR A 1 92 ? -18.140 -12.277 -6.188 1.00 74.69 92 THR A N 1
ATOM 669 C CA . THR A 1 92 ? -18.558 -12.152 -4.789 1.00 74.69 92 THR A CA 1
ATOM 670 C C . THR A 1 92 ? -17.322 -12.051 -3.900 1.00 74.69 92 THR A C 1
ATOM 672 O O . THR A 1 92 ? -16.580 -13.025 -3.768 1.00 74.69 92 THR A O 1
ATOM 675 N N . SER A 1 93 ? -17.082 -10.887 -3.293 1.00 75.31 93 SER A N 1
ATOM 676 C CA . SER A 1 93 ? -16.046 -10.726 -2.271 1.00 75.31 93 SER A CA 1
ATOM 677 C C . SER A 1 93 ? -16.643 -10.917 -0.875 1.00 75.31 93 SER A C 1
ATOM 679 O O . SER A 1 93 ? -17.690 -10.363 -0.541 1.00 75.31 93 SER A O 1
ATOM 681 N N . PHE A 1 94 ? -15.973 -11.714 -0.043 1.00 72.69 94 PHE A N 1
ATOM 682 C CA . PHE A 1 94 ? -16.321 -11.864 1.366 1.00 72.69 94 PHE A CA 1
ATOM 683 C C . PHE A 1 94 ? -15.448 -10.909 2.176 1.00 72.69 94 PHE A C 1
ATOM 685 O O . PHE A 1 94 ? -14.247 -11.125 2.317 1.00 72.69 94 PHE A O 1
ATOM 692 N N . SER A 1 95 ? -16.045 -9.836 2.690 1.00 74.94 95 SER A N 1
ATOM 693 C CA . SER A 1 95 ? -15.375 -8.930 3.619 1.00 74.94 95 SER A CA 1
ATOM 694 C C . SER A 1 95 ? -15.906 -9.184 5.021 1.00 74.94 95 SER A C 1
ATOM 696 O O . SER A 1 95 ? -17.094 -8.997 5.280 1.00 74.94 95 SER A O 1
ATOM 698 N N . SER A 1 96 ? -15.025 -9.592 5.933 1.00 73.31 96 SER A N 1
ATOM 699 C CA . SER A 1 96 ? -15.362 -9.734 7.348 1.00 73.31 96 SER A CA 1
ATOM 700 C C . SER A 1 96 ? -15.585 -8.348 7.953 1.00 73.31 96 SER A C 1
ATOM 702 O O . SER A 1 96 ? -14.632 -7.642 8.273 1.00 73.31 96 SER A O 1
ATOM 704 N N . GLN A 1 97 ? -16.846 -7.940 8.079 1.00 73.12 97 GLN A N 1
ATOM 705 C CA . GLN A 1 97 ? -17.232 -6.725 8.793 1.00 73.12 97 GLN A CA 1
ATOM 706 C C . GLN A 1 97 ? -17.445 -7.059 10.278 1.00 73.12 97 GLN A C 1
ATOM 708 O O . GLN A 1 97 ? -18.184 -7.998 10.583 1.00 73.12 97 GLN A O 1
ATOM 713 N N . PRO A 1 98 ? -16.831 -6.324 11.222 1.00 73.81 98 PRO A N 1
ATOM 714 C CA . PRO A 1 98 ? -17.110 -6.512 12.639 1.00 73.81 98 PRO A CA 1
ATOM 715 C C . PRO A 1 98 ? -18.565 -6.117 12.935 1.00 73.81 98 PRO A C 1
ATOM 717 O O . PRO A 1 98 ? -18.937 -4.952 12.824 1.00 73.81 98 PRO A O 1
ATOM 720 N N . PHE A 1 99 ? -19.388 -7.096 13.321 1.00 68.62 99 PHE A N 1
ATOM 721 C CA . PHE A 1 99 ? -20.824 -6.914 13.584 1.00 68.62 99 PHE A CA 1
ATOM 722 C C . PHE A 1 99 ? -21.105 -6.024 14.809 1.00 68.62 99 PHE A C 1
ATOM 724 O O . PHE A 1 99 ? -22.165 -5.413 14.903 1.00 68.62 99 PHE A O 1
ATOM 731 N N . VAL A 1 100 ? -20.152 -5.908 15.742 1.00 72.81 100 VAL A N 1
ATOM 732 C CA . VAL A 1 100 ? -20.304 -5.085 16.948 1.00 72.81 100 VAL A CA 1
ATOM 733 C C . VAL A 1 100 ? -19.002 -4.347 17.252 1.00 72.81 100 VAL A C 1
ATOM 735 O O . VAL A 1 100 ? -17.991 -4.950 17.604 1.00 72.81 100 VAL A O 1
ATOM 738 N N . SER A 1 101 ? -19.038 -3.018 17.154 1.00 69.88 101 SER A N 1
ATOM 739 C CA . SER A 1 101 ? -17.996 -2.140 17.690 1.00 69.88 101 SER A CA 1
ATOM 740 C C . SER A 1 101 ? -18.314 -1.857 19.158 1.00 69.88 101 SER A C 1
ATOM 742 O O . SER A 1 101 ? -19.140 -0.999 19.474 1.00 69.88 101 SER A O 1
ATOM 744 N N . ALA A 1 102 ? -17.692 -2.604 20.072 1.00 75.12 102 ALA A N 1
ATOM 745 C CA . ALA A 1 102 ? -17.798 -2.326 21.499 1.00 75.12 102 ALA A CA 1
ATOM 746 C C . ALA A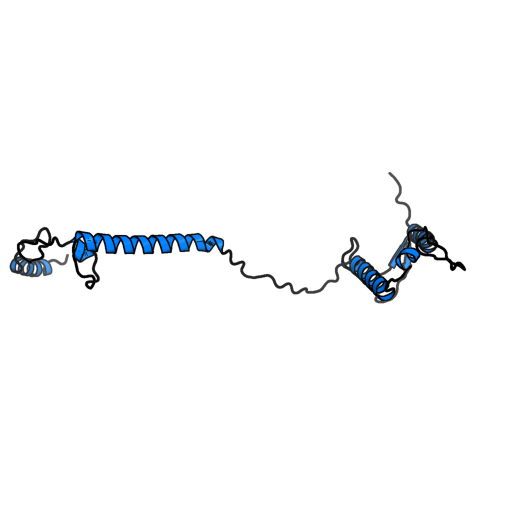 1 102 ? -17.047 -1.023 21.822 1.00 75.12 102 ALA A C 1
ATOM 748 O O . ALA A 1 102 ? -15.818 -0.983 21.899 1.00 75.12 102 ALA A O 1
ATOM 749 N N . ARG A 1 103 ? -17.793 0.072 21.990 1.00 79.81 103 ARG A N 1
ATOM 750 C CA . ARG A 1 103 ? -17.250 1.373 22.394 1.00 79.81 103 ARG A CA 1
ATOM 751 C C . ARG A 1 103 ? -17.123 1.429 23.921 1.00 79.81 103 ARG A C 1
ATOM 753 O O . ARG A 1 103 ? -18.038 1.874 24.609 1.00 79.81 103 ARG A O 1
ATOM 760 N N . TRP A 1 104 ? -15.962 1.026 24.436 1.00 82.19 104 TRP A N 1
ATOM 761 C CA . TRP A 1 104 ? -15.599 1.058 25.864 1.00 82.19 104 TRP A CA 1
ATOM 762 C C . TRP A 1 104 ? -15.916 2.361 26.623 1.00 82.19 104 TRP A C 1
ATOM 764 O O . TRP A 1 104 ? -16.315 2.263 27.783 1.00 82.19 104 TRP A O 1
ATOM 774 N N . PRO A 1 105 ? -15.835 3.567 26.021 1.00 81.25 105 PRO A N 1
ATOM 775 C CA . PRO A 1 105 ? -16.172 4.802 26.731 1.00 81.25 105 PRO A CA 1
ATOM 776 C C . PRO A 1 105 ? -17.617 4.867 27.251 1.00 81.25 105 PRO A C 1
ATOM 778 O O . PRO A 1 105 ? -17.867 5.525 28.256 1.00 81.25 105 PRO A O 1
ATOM 781 N N . TYR A 1 106 ? -18.570 4.155 26.635 1.00 80.75 106 TYR A N 1
ATOM 782 C CA . TYR A 1 106 ? -19.961 4.126 27.114 1.00 80.75 106 TYR A CA 1
ATOM 783 C C . TYR A 1 106 ? -20.13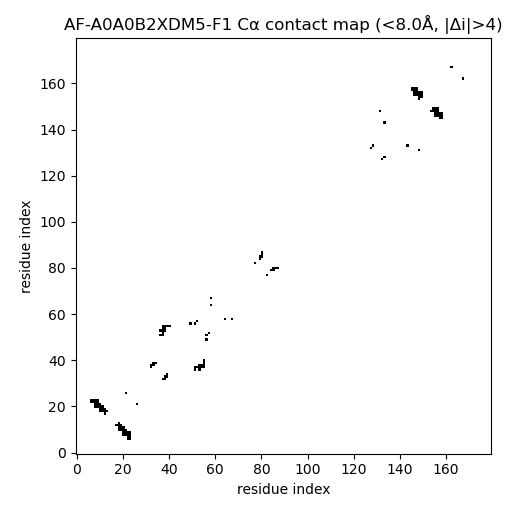6 3.348 28.427 1.00 80.75 106 TYR A C 1
ATOM 785 O O . TY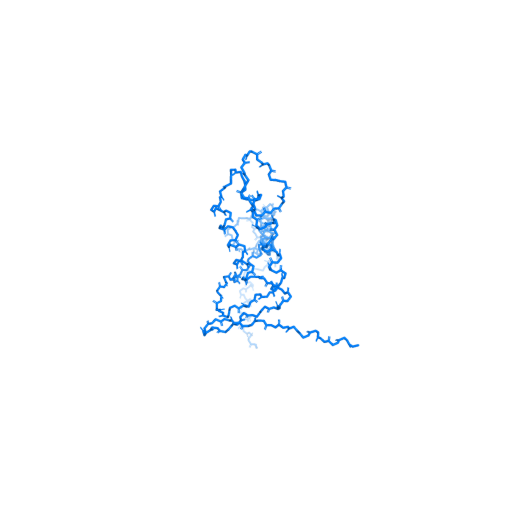R A 1 106 ? -21.121 3.561 29.129 1.00 80.75 106 TYR A O 1
ATOM 793 N N . LEU A 1 107 ? -19.178 2.492 28.804 1.00 80.44 107 LEU A N 1
ATOM 794 C CA . LEU A 1 107 ? -19.207 1.763 30.078 1.00 80.44 107 LEU A CA 1
ATOM 795 C C . LEU A 1 107 ? -18.792 2.632 31.275 1.00 80.44 107 LEU A C 1
ATOM 797 O O . LEU A 1 107 ? -19.028 2.248 32.420 1.00 80.44 107 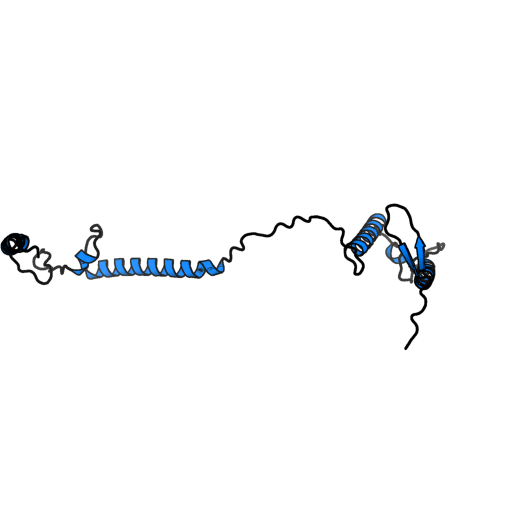LEU A O 1
ATOM 801 N N . ILE A 1 108 ? -18.239 3.825 31.028 1.00 86.94 108 ILE A N 1
ATOM 802 C CA . ILE A 1 108 ? -17.858 4.772 32.082 1.00 86.94 108 ILE A CA 1
ATOM 803 C C . ILE A 1 108 ? -19.100 5.260 32.842 1.00 86.94 108 ILE A C 1
ATOM 805 O O . ILE A 1 108 ? -19.074 5.323 34.068 1.00 86.94 108 ILE A O 1
ATOM 809 N N . GLY A 1 109 ? -20.206 5.543 32.143 1.00 86.44 109 GLY A N 1
ATOM 810 C CA . GLY A 1 109 ? -21.455 6.011 32.760 1.00 86.44 109 GLY A CA 1
ATOM 811 C C . GLY A 1 109 ? -22.008 5.036 33.811 1.00 86.44 109 GLY A C 1
ATOM 812 O O . GLY A 1 109 ? -22.102 5.407 34.983 1.00 86.44 109 GLY A O 1
ATOM 813 N N . PRO A 1 110 ? -22.306 3.774 33.441 1.00 89.25 110 PRO A N 1
ATOM 814 C CA . PRO A 1 110 ? -22.711 2.742 34.395 1.00 89.25 110 PRO A CA 1
ATOM 815 C C . PRO A 1 110 ? -21.680 2.506 35.510 1.00 89.25 110 PRO A C 1
ATOM 817 O O . PRO A 1 110 ? -22.062 2.309 36.662 1.00 89.25 110 PRO A O 1
ATOM 820 N N . GLY A 1 111 ? -20.378 2.580 35.203 1.00 90.94 111 GLY A N 1
ATOM 821 C CA . GLY A 1 111 ? -19.307 2.422 36.194 1.00 90.94 111 GLY A CA 1
ATOM 822 C C . GLY A 1 111 ? -19.293 3.517 37.269 1.00 90.94 111 GLY A C 1
ATOM 823 O O . GLY A 1 111 ? -19.127 3.229 38.458 1.00 90.94 111 GLY A O 1
ATOM 824 N N . ILE A 1 112 ? -19.532 4.773 36.884 1.00 93.50 112 ILE A N 1
ATOM 825 C CA . ILE A 1 112 ? -19.639 5.893 37.830 1.00 93.50 112 ILE A CA 1
ATOM 826 C C . ILE A 1 112 ? -20.880 5.725 38.709 1.00 93.50 112 ILE A C 1
ATOM 828 O O . ILE A 1 112 ? -20.795 5.869 39.924 1.00 93.50 112 ILE A O 1
ATOM 832 N N . ILE A 1 113 ? -22.021 5.363 38.119 1.00 92.69 113 ILE A N 1
ATOM 833 C CA . ILE A 1 113 ? -23.275 5.191 38.866 1.00 92.69 113 ILE A CA 1
ATOM 834 C C . ILE A 1 113 ? -23.144 4.053 39.888 1.00 92.69 113 ILE A C 1
ATOM 836 O O . ILE A 1 113 ? -23.508 4.225 41.051 1.00 92.69 113 ILE A O 1
ATOM 840 N N . GLN A 1 114 ? -22.562 2.920 39.487 1.00 94.31 114 GLN A N 1
ATOM 841 C CA . GLN A 1 114 ? -22.365 1.780 40.381 1.00 94.31 114 GLN A CA 1
ATOM 842 C C . GLN A 1 114 ? -21.391 2.105 41.522 1.00 94.31 114 GLN A C 1
ATOM 844 O O . GLN A 1 114 ? -21.637 1.734 42.670 1.00 94.31 114 GLN A O 1
ATOM 849 N N . SER A 1 115 ? -20.299 2.819 41.230 1.00 92.88 115 SER A N 1
ATOM 850 C CA . SER A 1 115 ? -19.336 3.218 42.264 1.00 92.88 115 SER A CA 1
ATOM 851 C C . SER A 1 115 ? -19.921 4.254 43.230 1.00 92.88 115 SER A C 1
ATOM 853 O O . SER A 1 115 ? -19.743 4.118 44.440 1.00 92.88 115 SER A O 1
ATOM 855 N N . ALA A 1 116 ? -20.701 5.222 42.738 1.00 93.00 116 ALA A N 1
ATOM 856 C CA . ALA A 1 116 ? -21.412 6.189 43.573 1.00 93.00 116 ALA A CA 1
ATOM 857 C C . ALA A 1 116 ? -22.438 5.512 44.498 1.00 93.00 116 ALA A C 1
ATOM 859 O O . ALA A 1 116 ? -22.487 5.825 45.688 1.00 93.00 116 ALA A O 1
ATOM 860 N N . ALA A 1 117 ? -23.208 4.544 43.990 1.00 92.44 117 ALA A N 1
ATOM 861 C CA . ALA A 1 117 ? -24.150 3.771 44.799 1.00 92.44 117 ALA A CA 1
ATOM 862 C C . ALA A 1 117 ? -23.433 2.971 45.900 1.00 92.44 117 ALA A C 1
ATOM 864 O O . ALA A 1 117 ? -23.852 2.979 47.058 1.00 92.44 117 ALA A O 1
ATOM 865 N N . LEU A 1 118 ? -22.309 2.328 45.571 1.00 93.00 118 LEU A N 1
ATOM 866 C CA . LEU A 1 118 ? -21.522 1.561 46.537 1.00 93.00 118 LEU A CA 1
ATOM 867 C C . LEU A 1 118 ? -20.955 2.469 47.639 1.00 93.00 118 LEU A C 1
ATOM 869 O O . LEU A 1 118 ? -21.102 2.166 48.824 1.00 93.00 118 LEU A O 1
ATOM 873 N N . LEU A 1 119 ? -20.397 3.624 47.273 1.00 93.38 119 LEU A N 1
ATOM 874 C CA . LEU A 1 119 ? -19.903 4.609 48.238 1.00 93.38 119 LEU A CA 1
ATOM 875 C C . LEU A 1 119 ? -21.023 5.149 49.135 1.00 93.38 119 LEU A C 1
ATOM 877 O O . LEU A 1 119 ? -20.849 5.230 50.352 1.00 93.38 119 LEU A O 1
ATOM 881 N N . PHE A 1 120 ? -22.184 5.460 48.556 1.00 91.19 120 PHE A N 1
ATOM 882 C CA . PHE A 1 120 ? -23.343 5.938 49.304 1.00 91.19 120 PHE A CA 1
ATOM 883 C C . PHE A 1 120 ? -23.816 4.909 50.337 1.00 91.19 120 PHE A C 1
ATOM 885 O O . PHE A 1 120 ? -24.038 5.258 51.497 1.00 91.19 120 PHE A O 1
ATOM 892 N N . THR A 1 121 ? -23.901 3.629 49.960 1.00 87.12 121 THR A N 1
ATOM 893 C CA . THR A 1 121 ? -24.286 2.565 50.905 1.00 87.12 121 THR A CA 1
ATOM 894 C C . THR A 1 121 ? -23.266 2.396 52.031 1.00 87.12 121 THR A C 1
ATOM 896 O O . THR A 1 121 ? -23.660 2.319 53.194 1.00 87.12 121 THR A O 1
ATOM 899 N N . MET A 1 122 ? -21.961 2.420 51.734 1.00 87.31 122 MET A N 1
ATOM 900 C CA . MET A 1 122 ? -20.922 2.361 52.768 1.00 87.31 122 MET A CA 1
ATOM 901 C C . MET A 1 122 ? -21.002 3.542 53.737 1.00 87.31 122 MET A C 1
ATOM 903 O O . MET A 1 122 ? -20.939 3.340 54.951 1.00 87.31 122 MET A O 1
ATOM 907 N N . MET A 1 123 ? -21.173 4.765 53.226 1.00 85.06 123 MET A N 1
ATOM 908 C CA . MET A 1 123 ? -21.323 5.954 54.070 1.00 85.06 123 MET A CA 1
ATOM 909 C C . MET A 1 123 ? -22.586 5.881 54.929 1.00 85.06 123 MET A C 1
ATOM 911 O O . MET A 1 123 ? -22.526 6.184 56.120 1.00 85.06 123 MET A O 1
ATOM 915 N N . ALA A 1 124 ? -23.707 5.421 54.368 1.00 81.62 124 ALA A N 1
ATOM 916 C CA . ALA A 1 124 ? -24.953 5.242 55.107 1.00 81.62 124 ALA A CA 1
ATOM 917 C C . ALA A 1 124 ? -24.805 4.214 56.242 1.00 81.62 124 ALA A C 1
ATOM 919 O O . ALA A 1 124 ? -25.279 4.443 57.356 1.00 81.62 124 ALA A O 1
ATOM 920 N N . ILE A 1 125 ? -24.097 3.106 55.999 1.00 79.44 125 ILE A N 1
ATOM 921 C CA . ILE A 1 125 ? -23.819 2.083 57.017 1.00 79.44 125 ILE A CA 1
ATOM 922 C C . ILE A 1 125 ? -22.894 2.640 58.108 1.00 79.44 125 ILE A C 1
ATOM 924 O O . ILE A 1 125 ? -23.182 2.492 59.297 1.00 79.44 125 ILE A O 1
ATOM 928 N N . ALA A 1 126 ? -21.802 3.310 57.730 1.00 79.00 126 ALA A N 1
ATOM 929 C CA . ALA A 1 126 ? -20.847 3.877 58.681 1.00 79.00 126 ALA A CA 1
ATOM 930 C C . ALA A 1 126 ? -21.466 4.999 59.537 1.00 79.00 126 ALA A C 1
ATOM 932 O O . ALA A 1 126 ? -21.257 5.038 60.752 1.00 79.00 126 ALA A O 1
ATOM 933 N N . GLY A 1 127 ? -22.269 5.875 58.924 1.00 73.44 127 GLY A N 1
ATOM 934 C CA . GLY A 1 127 ? -22.995 6.947 59.607 1.00 73.44 127 GLY A CA 1
ATOM 935 C C . GLY A 1 127 ? -24.035 6.413 60.592 1.00 73.44 127 GLY A C 1
ATOM 936 O O . GLY A 1 127 ? -24.059 6.831 61.751 1.00 73.44 127 GLY A O 1
ATOM 937 N N . ASN A 1 128 ? -24.826 5.415 60.181 1.00 66.06 128 ASN A N 1
ATOM 938 C CA . ASN A 1 128 ? -25.793 4.765 61.071 1.00 66.06 128 ASN A CA 1
ATOM 939 C C . ASN A 1 128 ? -25.116 4.033 62.237 1.00 66.06 128 ASN A C 1
ATOM 941 O O . ASN A 1 128 ? -25.590 4.117 63.371 1.00 66.06 128 ASN A O 1
ATOM 945 N N . ARG A 1 129 ? -23.973 3.373 61.997 1.00 63.53 129 ARG A N 1
ATOM 946 C CA . ARG A 1 129 ? -23.189 2.715 63.055 1.00 63.53 129 ARG A CA 1
ATOM 947 C C . ARG A 1 129 ? -22.721 3.713 64.114 1.00 63.53 129 ARG A C 1
ATOM 949 O O . ARG A 1 129 ? -22.865 3.436 65.302 1.00 63.53 129 ARG A O 1
ATOM 956 N N . LYS A 1 130 ? -22.191 4.869 63.693 1.00 61.25 130 LYS A N 1
ATOM 957 C CA . LYS A 1 130 ? -21.674 5.900 64.607 1.00 61.25 130 LYS A CA 1
ATOM 958 C C . LYS A 1 130 ? -22.785 6.599 65.393 1.00 61.25 130 LYS A C 1
ATOM 960 O O . LYS A 1 130 ? -22.565 6.953 66.545 1.00 61.25 130 LYS A O 1
ATOM 965 N N . SER A 1 131 ? -23.960 6.791 64.791 1.00 58.69 131 SER A N 1
ATOM 966 C CA . SER A 1 131 ? -25.049 7.544 65.422 1.00 58.69 131 SER A CA 1
ATOM 967 C C . SER A 1 131 ? -25.966 6.712 66.322 1.00 58.69 131 SER A C 1
ATOM 969 O O . SER A 1 131 ? -26.586 7.302 67.202 1.00 58.69 131 SER A O 1
ATOM 971 N N . ARG A 1 132 ? -26.133 5.397 66.095 1.00 56.66 132 ARG A N 1
ATOM 972 C CA . ARG A 1 132 ? -27.200 4.619 66.768 1.00 56.66 132 ARG A CA 1
ATOM 973 C C . ARG A 1 132 ? -26.782 3.286 67.397 1.00 56.66 132 ARG A C 1
ATOM 975 O O . ARG A 1 132 ? -27.614 2.668 68.045 1.00 56.66 132 ARG A O 1
ATOM 982 N N . ASN A 1 133 ? -25.523 2.856 67.261 1.00 55.78 133 ASN A N 1
ATOM 983 C CA . ASN A 1 133 ? -24.970 1.670 67.942 1.00 55.78 133 ASN A CA 1
ATOM 984 C C . ASN A 1 133 ? -25.854 0.396 67.840 1.00 55.78 133 ASN A C 1
ATOM 986 O O . ASN A 1 133 ? -26.010 -0.349 68.805 1.00 55.78 133 ASN A O 1
ATOM 990 N N . VAL A 1 134 ? -26.464 0.157 66.669 1.00 54.25 134 VAL A N 1
ATOM 991 C CA . VAL A 1 134 ? -27.410 -0.954 66.431 1.00 54.25 134 VAL A CA 1
ATOM 992 C C . VAL A 1 134 ? -26.725 -2.113 65.681 1.00 54.25 134 VAL A C 1
ATOM 994 O O . VAL A 1 134 ? -26.028 -1.853 64.695 1.00 54.25 134 VAL A O 1
ATOM 997 N N . PRO A 1 135 ? -26.911 -3.387 66.089 1.00 52.09 135 PRO A N 1
ATOM 998 C CA . PRO A 1 135 ? -26.317 -4.544 65.414 1.00 52.09 135 PRO A CA 1
ATOM 999 C C . PRO A 1 135 ? -26.970 -4.840 64.049 1.00 52.09 135 PRO A C 1
ATOM 1001 O O . PRO A 1 135 ? -28.190 -4.918 63.917 1.00 52.09 135 PRO A O 1
ATOM 1004 N N . LEU A 1 136 ? -26.126 -5.051 63.034 1.00 53.19 136 LEU A N 1
ATOM 1005 C CA . LEU A 1 136 ? -26.437 -5.094 61.591 1.00 53.19 136 LEU A CA 1
ATOM 1006 C C . LEU A 1 136 ? -27.256 -6.309 61.104 1.00 53.19 136 LEU A C 1
ATOM 1008 O O . LEU A 1 136 ? -27.421 -6.486 59.900 1.00 53.19 136 LEU A O 1
ATOM 1012 N N . TRP A 1 137 ? -27.755 -7.163 61.999 1.00 49.03 137 TRP A N 1
ATOM 1013 C CA . TRP A 1 137 ? -28.360 -8.446 61.615 1.00 49.03 137 TRP A CA 1
ATOM 1014 C C . TRP A 1 137 ? -29.889 -8.422 61.462 1.00 49.03 137 TRP A C 1
ATOM 1016 O O . TRP A 1 137 ? -30.485 -9.440 61.123 1.00 49.03 137 TRP A O 1
ATOM 1026 N N . LYS A 1 138 ? -30.543 -7.265 61.650 1.00 44.75 138 LYS A N 1
ATOM 1027 C CA . LYS A 1 138 ? -31.946 -7.075 61.245 1.00 44.75 138 LYS A CA 1
ATOM 1028 C C . LYS A 1 138 ? -32.024 -6.281 59.943 1.00 44.75 138 LYS A C 1
ATOM 1030 O O . LYS A 1 138 ? -31.731 -5.090 59.914 1.00 44.75 138 LYS A O 1
ATOM 1035 N N . SER A 1 139 ? -32.482 -6.948 58.886 1.00 49.34 139 SER A N 1
ATOM 1036 C CA . SER A 1 139 ? -32.564 -6.487 57.490 1.00 49.34 139 SER A CA 1
ATOM 1037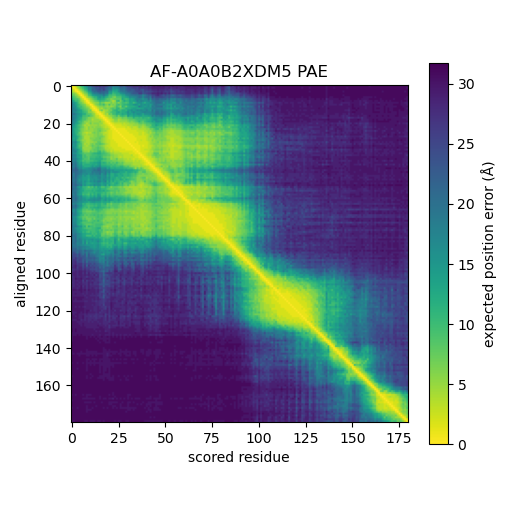 C C . SER A 1 139 ? -33.510 -5.307 57.207 1.00 49.34 139 SER A C 1
ATOM 1039 O O . SER A 1 139 ? -33.846 -5.057 56.053 1.00 49.34 139 SER A O 1
ATOM 1041 N N . SER A 1 140 ? -33.970 -4.566 58.215 1.00 54.59 140 SER A N 1
ATOM 1042 C CA . SER A 1 140 ? -34.977 -3.517 58.037 1.00 54.59 140 SER A CA 1
ATOM 1043 C C . SER A 1 140 ? -34.428 -2.162 58.470 1.00 54.59 140 SER A C 1
ATOM 1045 O O . SER A 1 140 ? -34.502 -1.794 59.641 1.00 54.59 140 SER A O 1
ATOM 1047 N N . ALA A 1 141 ? -33.947 -1.379 57.499 1.00 54.88 141 ALA A N 1
ATOM 1048 C CA . ALA A 1 141 ? -33.582 0.030 57.691 1.00 54.88 141 ALA A CA 1
ATOM 1049 C C . ALA A 1 141 ? -34.737 0.866 58.290 1.00 54.88 141 ALA A C 1
ATOM 1051 O O . ALA A 1 141 ? -34.502 1.852 58.986 1.00 54.88 141 ALA A O 1
ATOM 1052 N N . LEU A 1 142 ? -35.984 0.428 58.080 1.00 49.28 142 LEU A N 1
ATOM 1053 C CA . LEU A 1 142 ? -37.203 1.059 58.591 1.00 49.28 142 LEU A CA 1
ATOM 1054 C C . LEU A 1 142 ? -37.356 0.902 60.118 1.00 49.28 142 LEU A C 1
ATOM 1056 O O . LEU A 1 142 ? -37.702 1.859 60.804 1.00 49.28 142 LEU A O 1
ATOM 1060 N N . ALA A 1 143 ? -36.990 -0.256 60.679 1.00 51.78 143 ALA A N 1
ATOM 1061 C CA . ALA A 1 143 ? -37.048 -0.489 62.127 1.00 51.78 143 ALA A CA 1
ATOM 1062 C C . ALA A 1 143 ? -36.010 0.348 62.898 1.00 51.78 143 ALA A C 1
ATOM 1064 O O . ALA A 1 143 ? -36.238 0.732 64.041 1.00 51.78 143 ALA A O 1
ATOM 1065 N N . VAL A 1 144 ? -34.882 0.670 62.254 1.00 52.94 144 VAL A N 1
ATOM 1066 C CA . VAL A 1 144 ? -33.834 1.538 62.817 1.00 52.94 144 VAL A CA 1
ATOM 1067 C C . VAL A 1 144 ? -34.224 3.021 62.762 1.00 52.94 144 VAL A C 1
ATOM 1069 O O . VAL A 1 144 ? -33.719 3.813 63.557 1.00 52.94 144 VAL A O 1
ATOM 1072 N N . LEU A 1 145 ? -35.115 3.420 61.847 1.00 56.69 145 LEU A N 1
ATOM 1073 C CA . LEU A 1 145 ? -35.637 4.789 61.764 1.00 56.69 145 LEU A CA 1
ATOM 1074 C C . LEU A 1 145 ? -36.778 5.058 62.755 1.00 56.69 145 LEU A C 1
ATOM 1076 O O . LEU A 1 145 ? -36.863 6.175 63.255 1.00 56.69 145 LEU A O 1
ATOM 1080 N N . ALA A 1 146 ? -37.601 4.054 63.068 1.00 53.47 146 ALA A N 1
ATOM 1081 C CA . ALA A 1 146 ? -38.779 4.203 63.930 1.00 53.47 146 ALA A CA 1
ATOM 1082 C C . ALA A 1 146 ? -38.500 4.122 65.449 1.00 53.47 146 ALA A C 1
ATOM 1084 O O . ALA A 1 146 ? -39.370 4.462 66.251 1.00 53.47 146 ALA A O 1
ATOM 1085 N N . CYS A 1 147 ? -37.305 3.693 65.864 1.00 50.03 147 CYS A N 1
ATOM 1086 C CA . CYS A 1 147 ? -36.986 3.452 67.272 1.00 50.03 147 CYS A CA 1
ATOM 1087 C C . CYS A 1 147 ? -35.877 4.380 67.784 1.00 50.03 147 CYS A C 1
ATOM 1089 O O . CYS A 1 147 ? -34.764 4.379 67.255 1.00 50.03 147 CYS A O 1
ATOM 1091 N N . HIS A 1 148 ? -36.168 5.134 68.849 1.00 51.62 148 HIS A N 1
ATOM 1092 C CA . HIS A 1 148 ? -35.169 5.883 69.609 1.00 51.62 148 HIS A CA 1
ATOM 1093 C C . HIS A 1 148 ? -34.748 5.054 70.831 1.00 51.62 148 HIS A C 1
ATOM 1095 O O . HIS A 1 148 ? -35.589 4.537 71.568 1.00 51.62 148 HIS A O 1
ATOM 1101 N N . TYR A 1 149 ? -33.440 4.883 71.021 1.00 50.12 149 TYR A N 1
ATOM 1102 C CA . TYR A 1 149 ? -32.875 4.109 72.126 1.00 50.12 149 TYR A CA 1
ATOM 1103 C C . TYR A 1 149 ? -32.557 5.044 73.297 1.00 50.12 149 TYR A C 1
ATOM 1105 O O . TYR A 1 149 ? -31.698 5.915 73.172 1.00 50.12 149 TYR A O 1
ATOM 1113 N N . ASP A 1 150 ? -33.262 4.873 74.415 1.00 45.06 150 ASP A N 1
ATOM 1114 C CA . ASP A 1 150 ? -33.039 5.620 75.654 1.00 45.06 150 ASP A CA 1
ATOM 1115 C C . ASP A 1 150 ? -32.064 4.855 76.569 1.00 45.06 150 ASP A C 1
ATOM 1117 O O . ASP A 1 150 ? -32.333 3.725 76.988 1.00 45.06 150 ASP A O 1
ATOM 1121 N N . SER A 1 151 ? -30.897 5.445 76.854 1.00 45.97 151 SER A N 1
ATOM 1122 C CA . SER A 1 151 ? -29.796 4.744 77.535 1.00 45.97 151 SER A CA 1
ATOM 1123 C C . SER A 1 151 ? -29.996 4.578 79.044 1.00 45.97 151 SER A C 1
ATOM 1125 O O . SER A 1 151 ? -29.210 3.877 79.680 1.00 45.97 151 SER A O 1
ATOM 1127 N N . GLN A 1 152 ? -31.051 5.162 79.619 1.00 44.69 152 GLN A N 1
ATOM 1128 C CA . GLN A 1 152 ? -31.309 5.097 81.056 1.00 44.69 152 GLN A CA 1
ATOM 1129 C C . GLN A 1 152 ? -32.178 3.897 81.470 1.00 44.69 152 GLN A C 1
ATOM 1131 O O . GLN A 1 152 ? -32.132 3.479 82.624 1.00 44.69 152 GLN A O 1
ATOM 1136 N N . SER A 1 153 ? -32.942 3.310 80.541 1.00 47.81 153 SER A N 1
ATOM 1137 C CA . SER A 1 153 ? -33.947 2.278 80.848 1.00 47.81 153 SER A CA 1
ATOM 1138 C C . SER A 1 153 ? -33.743 0.935 80.132 1.00 47.81 153 SER A C 1
ATOM 1140 O O . SER A 1 153 ? -34.485 -0.014 80.392 1.00 47.81 153 SER A O 1
ATOM 1142 N N . GLY A 1 154 ? -32.747 0.819 79.244 1.00 47.03 154 GLY A N 1
ATOM 1143 C CA . GLY A 1 154 ? -32.442 -0.426 78.522 1.00 47.03 154 GLY A CA 1
ATOM 1144 C C . GLY A 1 154 ? -33.593 -0.946 77.646 1.00 47.03 154 GLY A C 1
ATOM 1145 O O . GLY A 1 154 ? -33.601 -2.120 77.279 1.00 47.03 154 GLY A O 1
ATOM 1146 N N . LYS A 1 155 ? -34.581 -0.098 77.326 1.00 43.56 155 LYS A N 1
ATOM 1147 C CA . LYS A 1 155 ? -35.766 -0.447 76.535 1.00 43.56 155 LYS A CA 1
ATOM 1148 C C . LYS A 1 155 ? -35.867 0.438 75.299 1.00 43.56 155 LYS A C 1
ATOM 1150 O O . LYS A 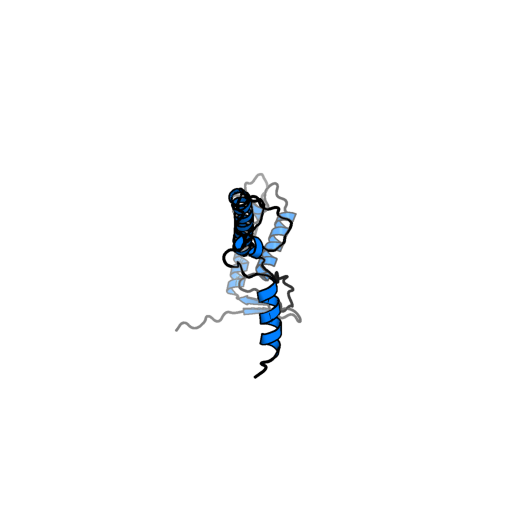1 155 ? -35.607 1.636 75.337 1.00 43.56 155 LYS A O 1
ATOM 1155 N N . ILE A 1 156 ? -36.267 -0.178 74.192 1.00 48.69 156 ILE A N 1
ATOM 1156 C CA . ILE A 1 156 ? -36.493 0.501 72.918 1.00 48.69 156 ILE A CA 1
ATOM 1157 C C . ILE A 1 156 ? -37.919 1.055 72.941 1.00 48.69 156 ILE A C 1
ATOM 1159 O O . ILE A 1 156 ? -38.867 0.274 72.997 1.00 48.69 156 ILE A O 1
ATOM 1163 N N . GLN A 1 157 ? -38.076 2.379 72.908 1.00 48.50 157 GLN A N 1
ATOM 1164 C CA . GLN A 1 157 ? -39.388 3.016 72.790 1.00 48.50 157 GLN A CA 1
ATOM 1165 C C . GLN A 1 157 ? -39.585 3.494 71.347 1.00 48.50 157 GLN A C 1
ATOM 1167 O O . GLN A 1 157 ? -38.776 4.251 70.803 1.00 48.50 157 GLN A O 1
ATOM 1172 N N . ALA A 1 158 ? -40.652 3.012 70.711 1.00 42.09 158 ALA A N 1
ATOM 1173 C CA . ALA A 1 158 ? -41.126 3.562 69.450 1.00 42.09 158 ALA A CA 1
ATOM 1174 C C . ALA A 1 158 ? -41.770 4.926 69.730 1.00 42.09 158 ALA A C 1
ATOM 1176 O O . ALA A 1 158 ? -42.522 5.080 70.695 1.00 42.09 158 ALA A O 1
ATOM 1177 N N . ILE A 1 159 ? -41.448 5.924 68.909 1.00 41.09 159 ILE A N 1
ATOM 1178 C CA . ILE A 1 159 ? -41.998 7.272 69.060 1.00 41.09 159 ILE A CA 1
ATOM 1179 C C . ILE A 1 159 ? -43.510 7.200 68.810 1.00 41.09 159 ILE A C 1
ATOM 1181 O O . ILE A 1 159 ? -43.940 6.953 67.687 1.00 41.09 159 ILE A O 1
ATOM 1185 N N . GLY A 1 160 ? -44.295 7.431 69.866 1.00 45.41 160 GLY A N 1
ATOM 1186 C CA . GLY A 1 160 ? -45.729 7.701 69.766 1.00 45.41 160 GLY A CA 1
ATOM 1187 C C . GLY A 1 160 ? -46.666 6.505 69.917 1.00 45.41 160 GLY A C 1
ATOM 1188 O O . GLY A 1 160 ? -47.638 6.428 69.177 1.00 45.41 160 GLY A O 1
ATOM 1189 N N . MET A 1 161 ? -46.433 5.587 70.863 1.00 39.56 161 MET A N 1
ATOM 1190 C CA . MET A 1 161 ? -47.477 4.624 71.228 1.00 39.56 161 MET A CA 1
ATOM 1191 C C . MET A 1 161 ? -47.328 4.114 72.669 1.00 39.56 161 MET A C 1
ATOM 1193 O O . MET A 1 161 ? -46.905 2.989 72.910 1.00 39.56 161 MET A O 1
ATOM 1197 N N . THR A 1 162 ? -47.734 4.923 73.652 1.00 44.97 162 THR A N 1
ATOM 1198 C CA . THR A 1 162 ? -48.269 4.388 74.917 1.00 44.97 162 THR A CA 1
ATOM 1199 C C . THR A 1 162 ? -49.685 3.871 74.665 1.00 44.97 162 THR A C 1
ATOM 1201 O O . THR A 1 162 ? -50.640 4.353 75.264 1.00 44.97 162 THR A O 1
ATOM 1204 N N . VAL A 1 163 ? -49.841 2.958 73.710 1.00 48.75 163 VAL A N 1
ATOM 1205 C CA . VAL A 1 163 ? -51.105 2.248 73.536 1.00 48.75 163 VAL A CA 1
ATOM 1206 C C . VAL A 1 163 ? -50.851 0.854 74.053 1.00 48.75 163 VAL A C 1
ATOM 1208 O O . VAL A 1 163 ? -50.096 0.068 73.480 1.00 48.75 163 VAL A O 1
ATOM 1211 N N . ASP A 1 164 ? -51.414 0.649 75.235 1.00 49.94 164 ASP A N 1
ATOM 1212 C CA . ASP A 1 164 ? -51.516 -0.614 75.930 1.00 49.94 164 ASP A CA 1
ATOM 1213 C C . ASP A 1 164 ? -51.942 -1.703 74.934 1.00 49.94 164 ASP A C 1
ATOM 1215 O O . ASP A 1 164 ? -52.892 -1.522 74.170 1.00 49.94 164 ASP A O 1
ATOM 1219 N N . MET A 1 165 ? -51.223 -2.828 74.903 1.00 52.38 165 MET A N 1
ATOM 1220 C CA . MET A 1 165 ? -51.460 -3.913 73.935 1.00 52.38 165 MET A CA 1
ATOM 1221 C C . MET A 1 165 ? -52.920 -4.406 73.961 1.00 52.38 165 MET A C 1
ATOM 1223 O O . MET A 1 165 ? -53.441 -4.828 72.931 1.00 52.38 165 MET A O 1
ATOM 1227 N N . LYS A 1 166 ? -53.606 -4.266 75.105 1.00 58.53 166 LYS A N 1
ATOM 1228 C CA . LYS A 1 166 ? -55.039 -4.564 75.263 1.00 58.53 166 LYS A CA 1
ATOM 1229 C C . LYS A 1 166 ? -55.963 -3.668 74.441 1.00 58.53 166 LYS A C 1
ATOM 1231 O O . LYS A 1 166 ? -57.036 -4.103 74.033 1.00 58.53 166 LYS A O 1
ATOM 1236 N N . GLU A 1 167 ? -55.581 -2.420 74.203 1.00 56.81 167 GLU A N 1
ATOM 1237 C CA . GLU A 1 167 ? -56.403 -1.460 73.463 1.00 56.81 167 GLU A CA 1
ATOM 1238 C C . GLU A 1 167 ? -56.299 -1.689 71.945 1.00 56.81 167 GLU A C 1
ATOM 1240 O O . GLU A 1 167 ? -57.267 -1.480 71.208 1.00 56.81 167 GLU A O 1
ATOM 1245 N N . MET A 1 168 ? -55.162 -2.229 71.488 1.00 56.09 168 MET A N 1
ATOM 1246 C CA . MET A 1 168 ? -54.931 -2.623 70.094 1.00 56.09 168 MET A CA 1
ATOM 1247 C C . MET A 1 168 ? -55.694 -3.909 69.715 1.00 56.09 168 MET A C 1
ATOM 1249 O O . MET A 1 168 ? -56.222 -4.011 68.610 1.00 56.09 168 MET A O 1
ATOM 1253 N N . GLU A 1 169 ? -55.830 -4.859 70.644 1.00 65.06 169 GLU A N 1
ATOM 1254 C CA . GLU A 1 169 ? -56.645 -6.071 70.448 1.00 65.06 169 GLU A CA 1
ATOM 1255 C C . GLU A 1 169 ? -58.143 -5.733 70.341 1.00 65.06 169 GLU A C 1
ATOM 1257 O O . GLU A 1 169 ? -58.830 -6.174 69.421 1.00 65.06 169 GLU A O 1
ATOM 1262 N N . ASN A 1 170 ? -58.630 -4.830 71.196 1.00 65.38 170 ASN A N 1
ATOM 1263 C CA . ASN A 1 170 ? -60.040 -4.427 71.224 1.00 65.38 170 ASN A CA 1
ATOM 1264 C C . ASN A 1 170 ? -60.450 -3.575 69.997 1.00 65.38 170 ASN A C 1
ATOM 1266 O O . ASN A 1 170 ? -61.596 -3.600 69.545 1.00 65.38 170 ASN A O 1
ATOM 1270 N N . THR A 1 171 ? -59.513 -2.812 69.424 1.00 64.75 171 THR A N 1
ATOM 1271 C CA . THR A 1 171 ? -59.744 -2.047 68.183 1.00 64.75 171 THR A CA 1
ATOM 1272 C C . THR A 1 171 ? -59.649 -2.915 66.926 1.00 64.75 171 THR A C 1
ATOM 1274 O O . THR A 1 171 ? -60.395 -2.678 65.972 1.00 64.75 171 THR A O 1
ATOM 1277 N N . ALA A 1 172 ? -58.811 -3.955 66.928 1.00 61.62 172 ALA A N 1
ATOM 1278 C CA . ALA A 1 172 ? -58.773 -4.962 65.867 1.00 61.62 172 ALA A CA 1
ATOM 1279 C C . ALA A 1 172 ? -60.070 -5.794 65.808 1.00 61.62 172 ALA A C 1
ATOM 1281 O O . ALA A 1 172 ? -60.620 -5.993 64.726 1.00 61.62 172 ALA A O 1
ATOM 1282 N N . GLU A 1 173 ? -60.622 -6.201 66.956 1.00 61.00 173 GLU A N 1
ATOM 1283 C CA . GLU A 1 173 ? -61.902 -6.925 66.995 1.00 61.00 173 GLU A CA 1
ATOM 1284 C C . GLU A 1 173 ? -63.081 -6.075 66.502 1.00 61.00 173 GLU A C 1
ATOM 1286 O O . GLU A 1 173 ? -63.950 -6.572 65.787 1.00 61.00 173 GLU A O 1
ATOM 1291 N N . LYS A 1 174 ? -63.105 -4.774 66.820 1.00 61.47 174 LYS A N 1
ATOM 1292 C CA . LYS A 1 174 ? -64.176 -3.867 66.369 1.00 61.47 174 LYS A CA 1
ATOM 1293 C C . LYS A 1 174 ? -64.086 -3.480 64.893 1.00 61.47 174 LYS A C 1
ATOM 1295 O O . LYS A 1 174 ? -65.112 -3.168 64.296 1.00 61.47 174 LYS A O 1
ATOM 1300 N N . SER A 1 175 ? -62.890 -3.476 64.305 1.00 53.66 175 SER A N 1
ATOM 1301 C CA . SER A 1 175 ? -62.679 -3.038 62.914 1.00 53.66 175 SER A CA 1
ATOM 1302 C C . SER A 1 175 ? -62.893 -4.142 61.875 1.00 53.66 175 SER A C 1
ATOM 1304 O O . SER A 1 175 ? -63.115 -3.832 60.709 1.00 53.66 175 SER A O 1
ATOM 1306 N N . LEU A 1 176 ? -62.937 -5.416 62.283 1.00 53.19 176 LEU A N 1
ATOM 1307 C CA . LEU A 1 176 ? -63.275 -6.535 61.392 1.00 53.19 176 LEU A CA 1
ATOM 1308 C C . LEU A 1 176 ? -64.766 -6.596 60.995 1.00 53.19 176 LEU A C 1
ATOM 1310 O O . LEU A 1 176 ? -65.138 -7.433 60.175 1.00 53.19 176 LEU A O 1
ATOM 1314 N N . ALA A 1 177 ? -65.618 -5.717 61.536 1.00 55.03 177 ALA A N 1
ATOM 1315 C CA . ALA A 1 177 ? -67.067 -5.727 61.309 1.00 55.03 177 ALA A CA 1
ATOM 1316 C C . ALA A 1 177 ? -67.600 -4.611 60.385 1.00 55.03 177 ALA A C 1
ATOM 1318 O O . ALA A 1 177 ? -68.813 -4.421 60.316 1.00 55.03 177 ALA A O 1
ATOM 1319 N N . GLN A 1 178 ? -66.746 -3.887 59.655 1.00 51.06 178 GLN A N 1
ATOM 1320 C CA . GLN A 1 178 ? -67.201 -3.004 58.574 1.00 51.06 178 GLN A CA 1
ATOM 1321 C C . GLN A 1 178 ? -66.479 -3.320 57.265 1.00 51.06 178 GLN A C 1
ATOM 1323 O O . GLN A 1 178 ? -65.401 -2.808 56.981 1.00 51.06 178 GLN A O 1
ATOM 1328 N N . LEU A 1 179 ? -67.113 -4.186 56.476 1.00 43.94 179 LEU A N 1
ATOM 1329 C CA . LEU A 1 179 ? -66.947 -4.235 55.028 1.00 43.94 179 LEU A CA 1
ATOM 1330 C C . LEU A 1 179 ? -68.157 -3.503 54.429 1.00 43.94 179 LEU A C 1
ATOM 1332 O O . LEU A 1 179 ? -69.250 -4.070 54.395 1.00 43.94 179 LEU A O 1
ATOM 1336 N N . GLU A 1 180 ? -67.964 -2.247 54.024 1.00 38.62 180 GLU A N 1
ATOM 1337 C CA . GLU A 1 180 ? -68.698 -1.655 52.892 1.00 38.62 180 GLU A CA 1
ATOM 1338 C C . GLU A 1 180 ? -67.874 -1.849 51.615 1.00 38.62 180 GLU A C 1
ATOM 1340 O O . GLU A 1 180 ? -66.626 -1.727 51.697 1.00 38.62 180 GLU A O 1
#